Protein AF-A0A2S7XMN6-F1 (afdb_monomer_lite)

Secondary structure (DSSP, 8-state):
-----------------S--------------HHHHHHHHHHHHHHHHHHHHHHHHHHHHHHHHHHHHHHHHHHHHHHHHHHHHHHHHHHHHHHHHHHHHHHHHHHHHHHHHHHHHHHHHHHHHHHHHHHHHHHHHHHHHHHHHHHHHHTS----THHHHHHHHHHHHHHHHHHHHHHHT---------SSTTS-------PPP---------------------------------------------------------------TTPEEEEEEEES-HHHHHHHHHHTT--S--EEEEEEETTEEEEEEEEEEESSHHHHHHHHHHHTT-

Structure (mmCIF, N/CA/C/O backbone):
data_AF-A0A2S7XMN6-F1
#
_entry.id   AF-A0A2S7XMN6-F1
#
loop_
_atom_site.group_PDB
_atom_site.id
_atom_site.type_symbol
_atom_site.label_atom_id
_atom_site.label_alt_id
_atom_site.label_comp_id
_atom_site.label_asym_id
_atom_site.label_entity_id
_atom_site.label_seq_id
_atom_site.pdbx_PDB_ins_code
_atom_site.Cartn_x
_atom_site.Cartn_y
_atom_site.Cartn_z
_atom_site.occupancy
_atom_site.B_iso_or_equiv
_atom_site.auth_seq_id
_atom_site.auth_comp_id
_atom_site.auth_asym_id
_atom_site.auth_atom_id
_atom_site.pdbx_PDB_model_num
ATOM 1 N N . MET A 1 1 ? -6.546 -1.056 -16.432 1.00 35.94 1 MET A N 1
ATOM 2 C CA . MET A 1 1 ? -5.911 -2.349 -16.756 1.00 35.94 1 MET A CA 1
ATOM 3 C C . MET A 1 1 ? -4.903 -2.106 -17.866 1.00 35.94 1 MET A C 1
ATOM 5 O O . MET A 1 1 ? -5.331 -1.582 -18.890 1.00 35.94 1 MET A O 1
ATOM 9 N N . PRO A 1 2 ? -3.598 -2.365 -17.684 1.00 41.16 2 PRO A N 1
ATOM 10 C CA . PRO A 1 2 ? -2.648 -2.247 -18.778 1.00 41.16 2 PRO A CA 1
ATOM 11 C C . PRO A 1 2 ? -2.655 -3.550 -19.585 1.00 41.16 2 PRO A C 1
ATOM 13 O O . PRO A 1 2 ? -2.405 -4.628 -19.053 1.00 41.16 2 PRO A O 1
ATOM 16 N N . PHE A 1 3 ? -2.984 -3.437 -20.866 1.00 41.44 3 PHE A N 1
ATOM 17 C CA . PHE A 1 3 ? -2.793 -4.493 -21.851 1.00 41.44 3 PHE A CA 1
ATOM 18 C C . PHE A 1 3 ? -1.317 -4.505 -22.264 1.00 41.44 3 PHE A C 1
ATOM 20 O O . PHE A 1 3 ? -0.774 -3.463 -22.627 1.00 41.44 3 PHE A O 1
ATOM 27 N N . HIS A 1 4 ? -0.669 -5.667 -22.219 1.00 38.78 4 HIS A N 1
ATOM 28 C CA . HIS A 1 4 ? 0.648 -5.852 -22.824 1.00 38.78 4 HIS A CA 1
ATOM 29 C C . HIS A 1 4 ? 0.464 -6.223 -24.299 1.00 38.78 4 HIS A C 1
ATOM 31 O O . HIS A 1 4 ? -0.057 -7.292 -24.611 1.00 38.78 4 HIS A O 1
ATOM 37 N N . PHE A 1 5 ? 0.869 -5.322 -25.193 1.00 37.91 5 PHE A N 1
ATOM 38 C CA . PHE A 1 5 ? 0.978 -5.568 -26.632 1.00 37.91 5 PHE A CA 1
ATOM 39 C C . PHE A 1 5 ? 2.372 -6.120 -26.967 1.00 37.91 5 PHE A C 1
ATOM 41 O O . PHE A 1 5 ? 3.367 -5.633 -26.432 1.00 37.91 5 PHE A O 1
ATOM 48 N N . TYR A 1 6 ? 2.437 -7.091 -27.882 1.00 36.28 6 TYR A N 1
ATOM 49 C CA . TYR A 1 6 ? 3.663 -7.502 -28.571 1.00 36.28 6 TYR A CA 1
ATOM 50 C C . TYR A 1 6 ? 3.456 -7.337 -30.079 1.00 36.28 6 TYR A C 1
ATOM 52 O O . TYR A 1 6 ? 2.516 -7.891 -30.647 1.00 36.28 6 TYR A O 1
ATOM 60 N N . GLU A 1 7 ? 4.325 -6.548 -30.703 1.00 29.02 7 GLU A N 1
ATOM 61 C CA . GLU A 1 7 ? 4.350 -6.246 -32.135 1.00 29.02 7 GLU A CA 1
ATOM 62 C C . GLU A 1 7 ? 5.255 -7.267 -32.846 1.00 29.02 7 GLU A C 1
ATOM 64 O O . GLU A 1 7 ? 6.394 -7.488 -32.430 1.00 29.02 7 GLU A O 1
ATOM 69 N N . SER A 1 8 ? 4.732 -7.942 -33.874 1.00 31.95 8 SER A N 1
ATOM 70 C CA . SER A 1 8 ? 5.499 -8.843 -34.746 1.00 31.95 8 SER A CA 1
ATOM 71 C C . SER A 1 8 ? 5.939 -8.075 -35.986 1.00 31.95 8 SER A C 1
ATOM 73 O O . SER A 1 8 ? 5.103 -7.470 -36.650 1.00 31.95 8 SER A O 1
ATOM 75 N N . ILE A 1 9 ? 7.234 -8.111 -36.303 1.00 35.44 9 ILE A N 1
ATOM 76 C CA . ILE A 1 9 ? 7.781 -7.532 -37.534 1.00 35.44 9 ILE A CA 1
ATOM 77 C C . ILE A 1 9 ? 8.081 -8.682 -38.498 1.00 35.44 9 ILE A C 1
ATOM 79 O O . ILE A 1 9 ? 8.996 -9.474 -38.265 1.00 35.44 9 ILE A O 1
ATOM 83 N N . GLU A 1 10 ? 7.295 -8.772 -39.569 1.00 37.50 10 GLU A N 1
ATOM 84 C CA . GLU A 1 10 ? 7.620 -9.560 -40.759 1.00 37.50 10 GLU A CA 1
ATOM 85 C C . GLU A 1 10 ? 8.744 -8.857 -41.529 1.00 37.50 10 GLU A C 1
ATOM 87 O O . GLU A 1 10 ? 8.638 -7.687 -41.893 1.00 37.50 10 GLU A O 1
ATOM 92 N N . VAL A 1 11 ? 9.843 -9.573 -41.769 1.00 37.97 11 VAL A N 1
ATOM 93 C CA . VAL A 1 11 ? 10.926 -9.110 -42.642 1.00 37.97 11 VAL A CA 1
ATOM 94 C C . VAL A 1 11 ? 10.594 -9.582 -44.052 1.00 37.97 11 VAL A C 1
ATOM 96 O O . VAL A 1 11 ? 10.946 -10.693 -44.448 1.00 37.97 11 VAL A O 1
ATOM 99 N N . GLU A 1 12 ? 9.853 -8.753 -44.781 1.00 38.25 12 GLU A N 1
ATOM 100 C CA . GLU A 1 12 ? 9.520 -9.003 -46.179 1.00 38.25 12 GLU A CA 1
ATOM 101 C C . GLU A 1 12 ? 10.701 -8.641 -47.094 1.00 38.25 12 GLU A C 1
ATOM 103 O O . GLU A 1 12 ? 11.424 -7.659 -46.907 1.00 38.25 12 GLU A O 1
ATOM 108 N N . ALA A 1 13 ? 10.924 -9.519 -48.062 1.00 48.94 13 ALA A N 1
ATOM 109 C CA . ALA A 1 13 ? 12.067 -9.583 -48.948 1.00 48.94 13 ALA A CA 1
ATOM 110 C C . ALA A 1 13 ? 12.194 -8.365 -49.881 1.00 48.94 13 ALA A C 1
ATOM 112 O O . ALA A 1 13 ? 11.339 -8.120 -50.725 1.00 48.94 13 ALA A O 1
ATOM 113 N N . ALA A 1 14 ? 13.343 -7.689 -49.835 1.00 45.66 14 ALA A N 1
ATOM 114 C CA . ALA A 1 14 ? 13.782 -6.768 -50.882 1.00 45.66 14 ALA A CA 1
ATOM 115 C C . ALA A 1 14 ? 15.198 -7.142 -51.341 1.00 45.66 14 ALA A C 1
ATOM 117 O O . ALA A 1 14 ? 16.177 -6.459 -51.055 1.00 45.66 14 ALA A O 1
ATOM 118 N N . MET A 1 15 ? 15.314 -8.278 -52.032 1.00 45.38 15 MET A N 1
ATOM 119 C CA . MET A 1 15 ? 16.554 -8.693 -52.691 1.00 45.38 15 MET A CA 1
ATOM 120 C C . MET A 1 15 ? 16.239 -9.448 -53.983 1.00 45.38 15 MET A C 1
ATOM 122 O O . MET A 1 15 ? 16.550 -10.624 -54.111 1.00 45.38 15 MET A O 1
ATOM 126 N N . SER A 1 16 ? 15.562 -8.796 -54.931 1.00 49.31 16 SER A N 1
ATOM 127 C CA . SER A 1 16 ? 15.420 -9.336 -56.288 1.00 49.31 16 SER A CA 1
ATOM 128 C C . SER A 1 16 ? 14.925 -8.276 -57.272 1.00 49.31 16 SER A C 1
ATOM 130 O O . SER A 1 16 ? 13.736 -8.229 -57.559 1.00 49.31 16 SER A O 1
ATOM 132 N N . ALA A 1 17 ? 15.821 -7.421 -57.775 1.00 48.84 17 ALA A N 1
ATOM 133 C CA . ALA A 1 17 ? 15.644 -6.727 -59.061 1.00 48.84 17 ALA A CA 1
ATOM 134 C C . ALA A 1 17 ? 16.886 -5.886 -59.395 1.00 48.84 17 ALA A C 1
ATOM 136 O O . ALA A 1 17 ? 16.846 -4.666 -59.274 1.00 48.84 17 ALA A O 1
ATOM 137 N N . PHE A 1 18 ? 18.004 -6.507 -59.787 1.00 46.62 18 PHE A N 1
ATOM 138 C CA . PHE A 1 18 ? 19.032 -5.769 -60.536 1.00 46.62 18 PHE A CA 1
ATOM 139 C C . PHE A 1 18 ? 19.977 -6.682 -61.324 1.00 46.62 18 PHE A C 1
ATOM 141 O O . PHE A 1 18 ? 21.180 -6.614 -61.139 1.00 46.62 18 PHE A O 1
ATOM 148 N N . PHE A 1 19 ? 19.452 -7.557 -62.179 1.00 51.19 19 PHE A N 1
ATOM 149 C CA . PHE A 1 19 ? 20.195 -8.105 -63.319 1.00 51.19 19 PHE A CA 1
ATOM 150 C C . PHE A 1 19 ? 19.177 -8.687 -64.291 1.00 51.19 19 PHE A C 1
ATOM 152 O O . PHE A 1 19 ? 18.635 -9.745 -64.015 1.00 51.19 19 PHE A O 1
ATOM 159 N N . ASP A 1 20 ? 18.884 -7.948 -65.357 1.00 48.00 20 ASP A N 1
ATOM 160 C CA . ASP A 1 20 ? 18.485 -8.480 -66.662 1.00 48.00 20 ASP A CA 1
ATOM 161 C C . ASP A 1 20 ? 18.401 -7.299 -67.636 1.00 48.00 20 ASP A C 1
ATOM 163 O O . ASP A 1 20 ? 17.374 -6.638 -67.753 1.00 48.00 20 ASP A O 1
ATOM 167 N N . ASP A 1 21 ? 19.509 -7.011 -68.319 1.00 44.91 21 ASP A N 1
ATOM 168 C CA . ASP A 1 21 ? 19.414 -6.596 -69.716 1.00 44.91 21 ASP A CA 1
ATOM 169 C C . ASP A 1 21 ? 20.648 -7.099 -70.473 1.00 44.91 21 ASP A C 1
ATOM 171 O O . ASP A 1 21 ? 21.800 -6.804 -70.146 1.00 44.91 21 ASP A O 1
ATOM 175 N N . ASN A 1 22 ? 20.360 -7.957 -71.437 1.00 52.16 22 ASN A N 1
ATOM 176 C CA . ASN A 1 22 ? 21.263 -8.756 -72.239 1.00 52.16 22 ASN A CA 1
ATOM 177 C C . ASN A 1 22 ? 20.846 -8.488 -73.677 1.00 52.16 22 ASN A C 1
ATOM 179 O O . ASN A 1 22 ? 19.783 -8.964 -74.061 1.00 52.16 22 ASN A O 1
ATOM 183 N N . THR A 1 23 ? 21.622 -7.743 -74.471 1.00 49.56 23 THR A N 1
ATOM 184 C CA . THR A 1 23 ? 21.396 -7.650 -75.923 1.00 49.56 23 THR A CA 1
ATOM 185 C C . THR A 1 23 ? 22.669 -7.213 -76.680 1.00 49.56 23 THR A C 1
ATOM 187 O O . THR A 1 23 ? 23.020 -6.040 -76.716 1.00 49.56 23 THR A O 1
ATOM 190 N N . ILE A 1 24 ? 23.261 -8.214 -77.350 1.00 47.16 24 ILE A N 1
ATOM 191 C CA . ILE A 1 24 ? 23.864 -8.235 -78.706 1.00 47.16 24 ILE A CA 1
ATOM 192 C C . ILE A 1 24 ? 25.327 -7.773 -78.919 1.00 47.16 24 ILE A C 1
ATOM 194 O O . ILE A 1 24 ? 25.701 -6.618 -78.738 1.00 47.16 24 ILE A O 1
ATOM 198 N N . GLU A 1 25 ? 26.115 -8.740 -79.424 1.00 57.91 25 GLU A N 1
ATOM 199 C CA . GLU A 1 25 ? 27.468 -8.644 -79.998 1.00 57.91 25 GLU A CA 1
ATOM 200 C C . GLU A 1 25 ? 27.611 -7.587 -81.109 1.00 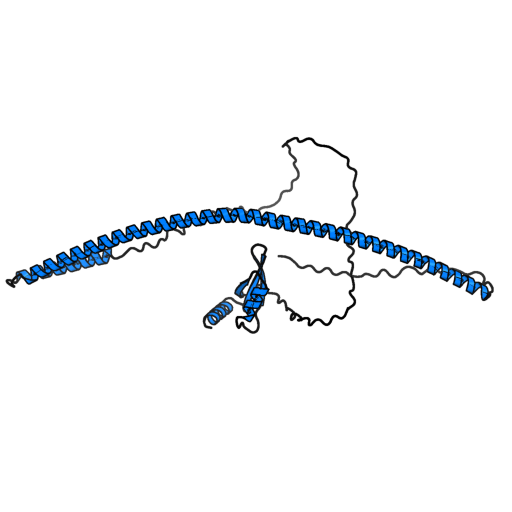57.91 25 GLU A C 1
ATOM 202 O O . GLU A 1 25 ? 26.688 -7.364 -81.895 1.00 57.91 25 GLU A O 1
ATOM 207 N N . PRO A 1 26 ? 28.830 -7.046 -81.295 1.00 54.69 26 PRO A N 1
ATOM 208 C CA . PRO A 1 26 ? 29.546 -7.462 -82.506 1.00 54.69 26 PRO A CA 1
ATOM 209 C C . PRO A 1 26 ? 31.072 -7.604 -82.346 1.00 54.69 26 PRO A C 1
ATOM 211 O O . PRO A 1 26 ? 31.721 -6.830 -81.651 1.00 54.69 26 PRO A O 1
ATOM 214 N N . ASN A 1 27 ? 31.631 -8.534 -83.131 1.00 53.78 27 ASN A N 1
ATOM 215 C CA . ASN A 1 27 ? 33.048 -8.683 -83.494 1.00 53.78 27 ASN A CA 1
ATOM 216 C C . ASN A 1 27 ? 34.035 -8.870 -82.337 1.00 53.78 27 ASN A C 1
ATOM 218 O O . ASN A 1 27 ? 34.532 -7.908 -81.765 1.00 53.78 27 ASN A O 1
ATOM 222 N N . ALA A 1 28 ? 34.417 -10.127 -82.095 1.00 57.25 28 ALA A N 1
ATOM 223 C CA . ALA A 1 28 ? 35.520 -10.493 -81.216 1.00 57.25 28 ALA A CA 1
ATOM 224 C C . ALA A 1 28 ? 36.851 -9.869 -81.699 1.00 57.25 28 ALA A C 1
ATOM 226 O O . ALA A 1 28 ? 37.394 -10.312 -82.718 1.00 57.25 28 ALA A O 1
ATOM 227 N N . PRO A 1 29 ? 37.422 -8.873 -80.991 1.00 58.75 29 PRO A N 1
ATOM 228 C CA . PRO A 1 29 ? 38.821 -8.534 -81.179 1.00 58.75 29 PRO A CA 1
ATOM 229 C C . PRO A 1 29 ? 39.667 -9.704 -80.665 1.00 58.75 29 PRO A C 1
ATOM 231 O O . PRO A 1 29 ? 39.328 -10.349 -79.671 1.00 58.75 29 PRO A O 1
ATOM 234 N N . VAL A 1 30 ? 40.778 -9.997 -81.340 1.00 63.09 30 VAL A N 1
ATOM 235 C CA . VAL A 1 30 ? 41.791 -10.934 -80.842 1.00 63.09 30 VAL A CA 1
ATOM 236 C C . VAL A 1 30 ? 42.269 -10.416 -79.483 1.00 63.09 30 VAL A C 1
ATOM 238 O O . VAL A 1 30 ? 43.028 -9.453 -79.414 1.00 63.09 30 VAL A O 1
ATOM 241 N N . ASN A 1 31 ? 41.768 -11.031 -78.409 1.00 59.34 31 ASN A N 1
ATOM 242 C CA . ASN A 1 31 ? 42.146 -10.750 -77.030 1.00 59.34 31 ASN A CA 1
ATOM 243 C C . ASN A 1 31 ? 43.613 -11.136 -76.847 1.00 59.34 31 ASN A C 1
ATOM 245 O O . ASN A 1 31 ? 43.936 -12.293 -76.564 1.00 59.34 31 ASN A O 1
ATOM 249 N N . THR A 1 32 ? 44.515 -10.180 -77.038 1.00 68.44 32 THR A N 1
ATOM 250 C CA . THR A 1 32 ? 45.894 -10.362 -76.611 1.00 68.44 32 THR A CA 1
ATOM 251 C C . THR A 1 32 ? 45.899 -10.422 -75.078 1.00 68.44 32 THR A C 1
ATOM 253 O O . THR A 1 32 ? 45.184 -9.665 -74.421 1.00 68.44 32 THR A O 1
ATOM 256 N N . PRO A 1 33 ? 46.666 -11.331 -74.456 1.00 77.12 33 PRO A N 1
ATOM 257 C CA . PRO A 1 33 ? 46.685 -11.487 -72.998 1.00 77.12 33 PRO A CA 1
ATOM 258 C C . PRO A 1 33 ? 47.019 -10.181 -72.252 1.00 77.12 33 PRO A C 1
ATOM 260 O O . PRO A 1 33 ? 46.606 -10.002 -71.110 1.00 77.12 33 PRO A O 1
ATOM 263 N N . GLU A 1 34 ? 47.693 -9.239 -72.914 1.00 77.81 34 GLU A N 1
ATOM 264 C CA . GLU A 1 34 ? 48.007 -7.911 -72.385 1.00 77.81 34 GLU A CA 1
ATOM 265 C C . GLU A 1 34 ? 46.769 -7.015 -72.182 1.00 77.81 34 GLU A C 1
ATOM 267 O O . GLU A 1 34 ? 46.697 -6.309 -71.174 1.00 77.81 34 GLU A O 1
ATOM 272 N N . SER A 1 35 ? 45.754 -7.066 -73.057 1.00 81.75 35 SER A N 1
ATOM 273 C CA . SER A 1 35 ? 44.545 -6.238 -72.897 1.00 81.75 35 SER A CA 1
ATOM 274 C C . SER A 1 35 ? 43.686 -6.687 -71.713 1.00 81.75 35 SER A C 1
ATOM 276 O O . SER A 1 35 ? 43.071 -5.863 -71.036 1.00 81.75 35 SER A O 1
ATOM 278 N N . ASN A 1 36 ? 43.692 -7.986 -71.404 1.00 85.69 36 ASN A N 1
ATOM 279 C CA . ASN A 1 36 ? 42.973 -8.538 -70.254 1.00 85.69 36 ASN A CA 1
ATOM 280 C C . ASN A 1 36 ? 43.561 -8.055 -68.922 1.00 85.69 36 ASN A C 1
ATOM 282 O O . ASN A 1 36 ? 42.808 -7.774 -67.990 1.00 85.69 36 ASN A O 1
ATOM 286 N N . ILE A 1 37 ? 44.886 -7.899 -68.842 1.00 90.00 37 ILE A N 1
ATOM 287 C CA . ILE A 1 37 ? 45.566 -7.419 -67.630 1.00 90.00 37 ILE A CA 1
ATOM 288 C C . ILE A 1 37 ? 45.218 -5.950 -67.365 1.00 90.00 37 ILE A C 1
ATOM 290 O O . ILE A 1 37 ? 44.897 -5.586 -66.234 1.00 90.00 37 ILE A O 1
ATOM 294 N N . LEU A 1 38 ? 45.225 -5.107 -68.402 1.00 91.44 38 LEU A N 1
ATOM 295 C CA . LEU A 1 38 ? 44.864 -3.693 -68.266 1.00 91.44 38 LEU A CA 1
ATOM 296 C C . LEU A 1 38 ? 43.397 -3.515 -67.852 1.00 91.44 38 LEU A C 1
ATOM 298 O O . LEU A 1 38 ? 43.097 -2.689 -66.988 1.00 91.44 38 LEU A O 1
ATOM 302 N N . ASN A 1 39 ? 42.496 -4.333 -68.401 1.00 89.94 39 ASN A N 1
ATOM 303 C CA . ASN A 1 39 ? 41.083 -4.320 -68.025 1.00 89.94 39 ASN A CA 1
ATOM 304 C C . ASN A 1 39 ? 40.872 -4.752 -66.567 1.00 89.94 39 ASN A C 1
ATOM 306 O O . ASN A 1 39 ? 40.137 -4.089 -65.838 1.00 89.94 39 ASN A O 1
ATOM 310 N N . GLN A 1 40 ? 41.567 -5.799 -66.109 1.00 92.94 40 GLN A N 1
ATOM 311 C CA . GLN A 1 40 ? 41.516 -6.231 -64.708 1.00 92.94 40 GLN A CA 1
ATOM 312 C C . GLN A 1 40 ? 42.067 -5.167 -63.754 1.00 92.94 40 GLN A C 1
ATOM 314 O O . GLN A 1 40 ? 41.481 -4.925 -62.701 1.00 92.94 40 GLN A O 1
ATOM 319 N N . LEU A 1 41 ? 43.164 -4.495 -64.115 1.00 95.75 41 LEU A N 1
ATOM 320 C CA . LEU A 1 41 ? 43.742 -3.440 -63.283 1.00 95.75 41 LEU A CA 1
ATOM 321 C C . LEU A 1 41 ? 42.787 -2.243 -63.147 1.00 95.75 41 LEU A C 1
ATOM 323 O O . LEU A 1 41 ? 42.651 -1.680 -62.060 1.00 95.75 41 LEU A O 1
ATOM 327 N N . ASN A 1 42 ? 42.088 -1.894 -64.230 1.00 95.25 42 ASN A N 1
ATOM 328 C CA . ASN A 1 42 ? 41.073 -0.844 -64.225 1.00 95.25 42 ASN A CA 1
ATOM 329 C C . ASN A 1 42 ? 39.817 -1.251 -63.432 1.00 95.25 42 ASN A C 1
ATOM 331 O O . ASN A 1 42 ? 39.229 -0.447 -62.713 1.00 95.25 42 ASN A O 1
ATOM 335 N N . GLU A 1 43 ? 39.418 -2.522 -63.497 1.00 95.50 43 GLU A N 1
ATOM 336 C CA . GLU A 1 43 ? 38.314 -3.027 -62.682 1.00 95.50 43 GLU A CA 1
ATOM 337 C C . GLU A 1 43 ? 38.660 -3.006 -61.185 1.00 95.50 43 GLU A C 1
ATOM 339 O O . GLU A 1 43 ? 37.850 -2.583 -60.356 1.00 95.50 43 GLU A O 1
ATOM 344 N N . LEU A 1 44 ? 39.880 -3.412 -60.824 1.00 97.31 44 LEU A N 1
ATOM 345 C CA . LEU A 1 44 ? 40.353 -3.374 -59.442 1.00 97.31 44 LEU A CA 1
ATOM 346 C C . LEU A 1 44 ? 40.463 -1.941 -58.912 1.00 97.31 44 LEU A C 1
ATOM 348 O O . LEU A 1 44 ? 40.049 -1.689 -57.779 1.00 97.31 44 LEU A O 1
ATOM 352 N N . SER A 1 45 ? 40.954 -0.991 -59.715 1.00 97.44 45 SER A N 1
ATOM 353 C CA . SER A 1 45 ? 41.014 0.419 -59.310 1.00 97.44 45 SER A CA 1
ATOM 354 C C . SER A 1 45 ? 39.612 1.005 -59.104 1.00 97.44 45 SER A C 1
ATOM 356 O O . SER A 1 45 ? 39.373 1.684 -58.103 1.00 97.44 45 SER A O 1
ATOM 358 N N . ALA A 1 46 ? 38.650 0.659 -59.967 1.00 96.00 46 ALA A N 1
ATOM 359 C CA . ALA A 1 46 ? 37.253 1.050 -59.811 1.00 96.00 46 ALA A CA 1
ATOM 360 C C . ALA A 1 46 ? 36.613 0.438 -58.551 1.00 96.00 46 ALA A C 1
ATOM 362 O O . ALA A 1 46 ? 35.863 1.118 -57.845 1.00 96.00 46 ALA A O 1
ATOM 363 N N . ARG A 1 47 ? 36.925 -0.824 -58.222 1.00 97.38 47 ARG A N 1
ATOM 364 C CA . ARG A 1 47 ? 36.464 -1.474 -56.982 1.00 97.38 47 ARG A CA 1
ATOM 365 C C . ARG A 1 47 ? 37.054 -0.810 -55.737 1.00 97.38 47 ARG A C 1
ATOM 367 O O . ARG A 1 47 ? 36.306 -0.551 -54.797 1.00 97.38 47 ARG A O 1
ATOM 374 N N . LEU A 1 48 ? 38.350 -0.485 -55.738 1.00 97.31 48 LEU A N 1
ATOM 375 C CA . LEU A 1 48 ? 38.993 0.236 -54.634 1.00 97.31 48 LEU A CA 1
ATOM 376 C C . LEU A 1 48 ? 38.389 1.630 -54.446 1.00 97.31 48 LEU A C 1
ATOM 378 O O . LEU A 1 48 ? 38.057 1.995 -53.322 1.00 97.31 48 LEU A O 1
ATOM 382 N N . ALA A 1 49 ? 38.161 2.375 -55.532 1.00 95.62 49 ALA A N 1
ATOM 383 C CA . ALA A 1 49 ? 37.522 3.687 -55.467 1.00 95.62 49 ALA A CA 1
ATOM 384 C C . ALA A 1 49 ? 36.114 3.615 -54.848 1.00 95.62 49 ALA A C 1
ATOM 386 O O . ALA A 1 49 ? 35.777 4.423 -53.984 1.00 95.62 49 ALA A O 1
ATOM 387 N N . ARG A 1 50 ? 35.308 2.611 -55.227 1.00 96.19 50 ARG A N 1
ATOM 388 C CA . ARG A 1 50 ? 33.980 2.380 -54.630 1.00 96.19 50 ARG A CA 1
ATOM 389 C C . ARG A 1 50 ? 34.066 2.027 -53.147 1.00 96.19 50 ARG A C 1
ATOM 391 O O . ARG A 1 50 ? 33.280 2.545 -52.360 1.00 96.19 50 ARG A O 1
ATOM 398 N N . LEU A 1 51 ? 35.017 1.177 -52.758 1.00 97.06 51 LEU A N 1
ATOM 399 C CA . LEU A 1 51 ? 35.179 0.760 -51.366 1.00 97.06 51 LEU A CA 1
ATOM 400 C C . LEU A 1 51 ? 35.591 1.939 -50.475 1.00 97.06 51 LEU A C 1
ATOM 402 O O . LEU A 1 51 ? 35.043 2.091 -49.388 1.00 97.06 51 LEU A O 1
ATOM 406 N N . THR A 1 52 ? 36.459 2.829 -50.964 1.00 97.44 52 THR A N 1
ATOM 407 C CA . THR A 1 52 ? 36.813 4.071 -50.262 1.00 97.44 52 THR A CA 1
ATOM 408 C C . THR A 1 52 ? 35.592 4.964 -50.036 1.00 97.44 52 THR A C 1
ATOM 410 O O . THR A 1 52 ? 35.390 5.444 -48.924 1.00 97.44 52 THR A O 1
ATOM 413 N N . VAL A 1 53 ? 34.734 5.142 -51.048 1.00 97.50 53 VAL A N 1
ATOM 414 C CA . VAL A 1 53 ? 33.497 5.936 -50.907 1.00 97.50 53 VAL A CA 1
ATOM 415 C C . VAL A 1 53 ? 32.550 5.316 -49.875 1.00 97.50 53 VAL A C 1
ATOM 417 O O . VAL A 1 53 ? 32.018 6.032 -49.031 1.00 97.50 53 VAL A O 1
ATOM 420 N N . VAL A 1 54 ? 32.375 3.992 -49.897 1.00 96.88 54 VAL A N 1
ATOM 421 C CA . VAL A 1 54 ? 31.529 3.276 -48.926 1.00 96.88 54 VAL A CA 1
ATOM 422 C C . VAL A 1 54 ? 32.077 3.407 -47.502 1.00 96.88 54 VAL A C 1
ATOM 424 O O . VAL A 1 54 ? 31.309 3.637 -46.569 1.00 96.88 54 VAL A O 1
ATOM 427 N N . VAL A 1 55 ? 33.396 3.311 -47.314 1.00 97.56 55 VAL A N 1
ATOM 428 C CA . VAL A 1 55 ? 34.031 3.479 -45.997 1.00 97.56 55 VAL A CA 1
ATOM 429 C C . VAL A 1 55 ? 33.847 4.902 -45.466 1.00 97.56 55 VAL A C 1
ATOM 431 O O . VAL A 1 55 ? 33.476 5.064 -44.303 1.00 97.56 55 VAL A O 1
ATOM 434 N N . GLU A 1 56 ? 34.034 5.927 -46.299 1.00 97.44 56 GLU A N 1
ATOM 435 C CA . GLU A 1 56 ? 33.789 7.319 -45.898 1.00 97.44 56 GLU A CA 1
ATOM 436 C C . GLU A 1 56 ? 32.310 7.567 -45.572 1.00 97.44 56 GLU A C 1
ATOM 438 O O . GLU A 1 56 ? 31.985 8.203 -44.567 1.00 97.44 56 GLU A O 1
ATOM 443 N N . GLN A 1 57 ? 31.393 6.986 -46.348 1.00 96.88 57 GLN A N 1
ATOM 444 C CA . GLN A 1 57 ? 29.963 7.066 -46.062 1.00 96.88 57 GLN A CA 1
ATOM 445 C C . GLN A 1 57 ? 29.612 6.410 -44.718 1.00 96.88 57 GLN A C 1
ATOM 447 O O . GLN A 1 57 ? 28.871 6.995 -43.925 1.00 96.88 57 GLN A O 1
ATOM 452 N N . HIS A 1 58 ? 30.174 5.235 -44.418 1.00 97.19 58 HIS A N 1
ATOM 453 C CA . HIS A 1 58 ? 29.992 4.582 -43.120 1.00 97.19 58 HIS A CA 1
ATOM 454 C C . HIS A 1 58 ? 30.583 5.396 -41.972 1.00 97.19 58 HIS A C 1
ATOM 456 O O . HIS A 1 58 ? 29.962 5.491 -40.914 1.00 97.19 58 HIS A O 1
ATOM 462 N N . ARG A 1 59 ? 31.747 6.021 -42.172 1.00 98.06 59 ARG A N 1
ATOM 463 C CA . ARG A 1 59 ? 32.365 6.896 -41.171 1.00 98.06 59 ARG A CA 1
ATOM 464 C C . ARG A 1 59 ? 31.450 8.072 -40.823 1.00 98.06 59 ARG A C 1
ATOM 466 O O . ARG A 1 59 ? 31.226 8.333 -39.644 1.00 98.06 59 ARG A O 1
ATOM 473 N N . ILE A 1 60 ? 30.879 8.737 -41.827 1.00 97.75 60 ILE A N 1
ATOM 474 C CA . ILE A 1 60 ? 29.948 9.860 -41.627 1.00 97.75 60 ILE A CA 1
ATOM 475 C C . ILE A 1 60 ? 28.654 9.388 -40.950 1.00 97.75 60 ILE A C 1
ATOM 477 O O . ILE A 1 60 ? 28.153 10.050 -40.037 1.00 97.75 60 ILE A O 1
ATOM 481 N N . ALA A 1 61 ? 28.123 8.231 -41.355 1.00 96.00 61 ALA A N 1
ATOM 482 C CA . ALA A 1 61 ? 26.928 7.653 -40.746 1.00 96.00 61 ALA A CA 1
ATOM 483 C C . ALA A 1 61 ? 27.148 7.331 -39.258 1.00 96.00 61 ALA A C 1
ATOM 485 O O . ALA A 1 61 ? 26.299 7.663 -38.430 1.00 96.00 61 ALA A O 1
ATOM 486 N N . LEU A 1 62 ? 28.306 6.759 -38.905 1.00 98.00 62 LEU A N 1
ATOM 487 C CA . LEU A 1 62 ? 28.678 6.483 -37.516 1.00 98.00 62 LEU A CA 1
ATOM 488 C C . LEU A 1 62 ? 28.830 7.768 -36.701 1.00 98.00 62 LEU A C 1
ATOM 490 O O . LEU A 1 62 ? 28.229 7.870 -35.638 1.00 98.00 62 LEU A O 1
ATOM 494 N N . GLN A 1 63 ? 29.530 8.781 -37.218 1.00 97.94 63 GLN A N 1
ATOM 495 C CA . GLN A 1 63 ? 29.665 10.074 -36.532 1.00 97.94 63 GLN A CA 1
ATOM 496 C C . GLN A 1 63 ? 28.309 10.753 -36.295 1.00 97.94 63 GLN A C 1
ATOM 498 O O . GLN A 1 63 ? 28.071 11.349 -35.246 1.00 97.94 63 GLN A O 1
ATOM 503 N N . THR A 1 64 ? 27.393 10.634 -37.256 1.00 97.69 64 THR A N 1
ATOM 504 C CA . THR A 1 64 ? 26.036 11.178 -37.128 1.00 97.69 64 THR A CA 1
ATOM 505 C C . THR A 1 64 ? 25.233 10.417 -36.070 1.00 97.69 64 THR A C 1
ATOM 507 O O . THR A 1 64 ? 24.530 11.033 -35.266 1.00 97.69 64 THR A O 1
ATOM 510 N N . ALA A 1 65 ? 25.354 9.087 -36.029 1.00 96.50 65 ALA A N 1
ATOM 511 C CA . ALA A 1 65 ? 24.714 8.256 -35.013 1.00 96.50 65 ALA A CA 1
ATOM 512 C C . ALA A 1 65 ? 25.273 8.534 -33.607 1.00 96.50 65 ALA A C 1
ATOM 514 O O . ALA A 1 65 ? 24.499 8.633 -32.655 1.00 96.50 65 ALA A O 1
ATOM 515 N N . GLU A 1 66 ? 26.589 8.720 -33.480 1.00 97.88 66 GLU A N 1
ATOM 516 C CA . GLU A 1 66 ? 27.251 9.099 -32.227 1.00 97.88 66 GLU A CA 1
ATOM 517 C C . GLU A 1 66 ? 26.743 10.445 -31.707 1.00 97.88 66 GLU A C 1
ATOM 519 O O . GLU A 1 66 ? 26.387 10.558 -30.533 1.00 97.88 66 GLU A O 1
ATOM 524 N N . LEU A 1 67 ? 26.639 11.451 -32.580 1.00 97.88 67 LEU A N 1
ATOM 525 C CA . LEU A 1 67 ? 26.135 12.768 -32.197 1.00 97.88 67 LEU A CA 1
ATOM 526 C C . LEU A 1 67 ? 24.664 12.704 -31.768 1.00 97.88 67 LEU A C 1
ATOM 528 O O . LEU A 1 67 ? 24.300 13.279 -30.744 1.00 97.88 67 LEU A O 1
ATOM 532 N N . ASN A 1 68 ? 23.831 11.952 -32.492 1.00 97.69 68 ASN A N 1
ATOM 533 C CA . ASN A 1 68 ? 22.426 11.757 -32.132 1.00 97.69 68 ASN A CA 1
ATOM 534 C C . ASN A 1 68 ? 22.279 11.076 -30.757 1.00 97.69 68 ASN A C 1
ATOM 536 O O . ASN A 1 68 ? 21.510 11.537 -29.912 1.00 97.69 68 ASN A O 1
ATOM 540 N N . LEU A 1 69 ? 23.070 10.029 -30.490 1.00 96.75 69 LEU A N 1
ATOM 541 C CA . LEU A 1 69 ? 23.084 9.366 -29.184 1.00 96.75 69 LEU A CA 1
ATOM 542 C C . LEU A 1 69 ? 23.538 10.310 -28.066 1.00 96.75 69 LEU A C 1
ATOM 544 O O . LEU A 1 69 ? 22.908 10.330 -27.010 1.00 96.75 69 LEU A O 1
ATOM 548 N N . ALA A 1 70 ? 24.575 11.118 -28.292 1.00 97.75 70 ALA A N 1
ATOM 549 C CA . ALA A 1 70 ? 25.053 12.085 -27.307 1.00 97.75 70 ALA A CA 1
ATOM 550 C C . ALA A 1 70 ? 23.982 13.134 -26.959 1.00 97.75 70 ALA A C 1
ATOM 552 O O . ALA A 1 70 ? 23.740 13.389 -25.779 1.00 97.75 70 ALA A O 1
ATOM 553 N N . THR A 1 71 ? 23.290 13.688 -27.961 1.00 96.81 71 THR A N 1
ATOM 554 C CA . THR A 1 71 ? 22.181 14.631 -27.741 1.00 96.81 71 THR A CA 1
ATOM 555 C C . THR A 1 71 ? 21.037 13.975 -26.973 1.00 96.81 71 THR A C 1
ATOM 557 O O . THR A 1 71 ? 20.553 14.532 -25.991 1.00 96.81 71 THR A O 1
ATOM 560 N N . ARG A 1 72 ? 20.652 12.750 -27.345 1.00 96.06 72 ARG A N 1
ATOM 561 C CA . ARG A 1 72 ? 19.568 12.033 -26.667 1.00 96.06 72 ARG A CA 1
ATOM 562 C C . ARG A 1 72 ? 19.901 11.694 -25.212 1.00 96.06 72 ARG A C 1
ATOM 564 O O . ARG A 1 72 ? 19.012 11.728 -24.366 1.00 96.06 72 ARG A O 1
ATOM 571 N N . ILE A 1 73 ? 21.156 11.363 -24.908 1.00 95.81 73 ILE A N 1
ATOM 572 C CA . ILE A 1 73 ? 21.602 11.120 -23.528 1.00 95.81 73 ILE A CA 1
ATOM 573 C C . ILE A 1 73 ? 21.520 12.410 -22.704 1.00 95.81 73 ILE A C 1
ATOM 575 O O . ILE A 1 73 ? 21.057 12.357 -21.566 1.00 95.81 73 ILE A O 1
ATOM 579 N N . ALA A 1 74 ? 21.911 13.554 -23.273 1.00 97.19 74 ALA A N 1
ATOM 580 C CA . ALA A 1 74 ? 21.805 14.846 -22.595 1.00 97.19 74 ALA A CA 1
ATOM 581 C C . ALA A 1 74 ? 20.343 15.209 -22.273 1.00 97.19 74 ALA A C 1
ATOM 583 O O . ALA A 1 74 ? 20.044 15.571 -21.137 1.00 97.19 74 ALA A O 1
ATOM 584 N N . ASP A 1 75 ? 19.424 15.013 -23.224 1.00 97.50 75 ASP A N 1
ATOM 585 C CA . ASP A 1 75 ? 17.992 15.259 -23.006 1.00 97.50 75 ASP A CA 1
ATOM 586 C C . ASP A 1 75 ? 17.402 14.346 -21.916 1.00 97.50 75 ASP A C 1
ATOM 588 O O . ASP A 1 75 ? 16.596 14.786 -21.093 1.00 97.50 75 ASP A O 1
ATOM 592 N N . ILE A 1 76 ? 17.808 13.069 -21.880 1.00 97.06 76 ILE A N 1
ATOM 593 C CA . ILE A 1 76 ? 17.366 12.123 -20.846 1.00 97.06 76 ILE A CA 1
ATOM 594 C C . ILE A 1 76 ? 17.909 12.522 -19.466 1.00 97.06 76 ILE A C 1
ATOM 596 O O . ILE A 1 76 ? 17.159 12.436 -18.492 1.00 97.06 76 ILE A O 1
ATOM 600 N N . ASP A 1 77 ? 19.168 12.966 -19.358 1.00 96.88 77 ASP A N 1
ATOM 601 C CA . ASP A 1 77 ? 19.733 13.447 -18.084 1.00 96.88 77 ASP A CA 1
ATOM 602 C C . ASP A 1 77 ? 18.976 14.683 -17.577 1.00 96.88 77 ASP A C 1
ATOM 604 O O . ASP A 1 77 ? 18.581 14.747 -16.409 1.00 96.88 77 ASP A O 1
ATOM 608 N N . ASP A 1 78 ? 18.688 15.637 -18.465 1.00 97.19 78 ASP A N 1
ATOM 609 C CA . ASP A 1 78 ? 17.918 16.833 -18.123 1.00 97.19 78 ASP A CA 1
ATOM 610 C C . ASP A 1 78 ? 16.495 16.490 -17.660 1.00 97.19 78 ASP A C 1
ATOM 612 O O . ASP A 1 78 ? 16.006 17.052 -16.670 1.00 97.19 78 ASP A O 1
ATOM 616 N N . GLU A 1 79 ? 15.832 15.535 -18.313 1.00 96.50 79 GLU A N 1
ATOM 617 C CA . GLU A 1 79 ? 14.507 15.072 -17.898 1.00 96.50 79 GLU A CA 1
ATOM 618 C C . GLU A 1 79 ? 14.556 14.343 -16.547 1.00 96.50 79 GLU A C 1
ATOM 620 O O . GLU A 1 79 ? 13.716 14.586 -15.674 1.00 96.50 79 GLU A O 1
ATOM 625 N N . GLN A 1 80 ? 15.580 13.521 -16.304 1.00 92.81 80 GLN A N 1
ATOM 626 C CA . GLN A 1 80 ? 15.781 12.885 -15.001 1.00 92.81 80 GLN A CA 1
ATOM 627 C C . GLN A 1 80 ? 15.969 13.926 -13.895 1.00 92.81 80 GLN A C 1
ATOM 629 O O . GLN A 1 80 ? 15.288 13.849 -12.866 1.00 92.81 80 GLN A O 1
ATOM 634 N N . ARG A 1 81 ? 16.797 14.954 -14.116 1.00 95.06 81 ARG A N 1
ATOM 635 C CA . ARG A 1 81 ? 16.975 16.061 -13.161 1.00 95.06 81 ARG A CA 1
ATOM 636 C C . ARG A 1 81 ? 15.668 16.802 -12.895 1.00 95.06 81 ARG A C 1
ATOM 638 O O . ARG A 1 81 ? 15.363 17.114 -11.742 1.00 95.06 81 ARG A O 1
ATOM 645 N N . ARG A 1 82 ? 14.862 17.061 -13.930 1.00 95.19 82 ARG A N 1
ATOM 646 C CA . ARG A 1 82 ? 13.537 17.688 -13.777 1.00 95.19 82 ARG A CA 1
ATOM 647 C C . ARG A 1 82 ? 12.593 16.811 -12.965 1.00 95.19 82 ARG A C 1
ATOM 649 O O . ARG A 1 82 ? 11.953 17.320 -12.045 1.00 95.19 82 ARG A O 1
ATOM 656 N N . SER A 1 83 ? 12.536 15.515 -13.257 1.00 94.50 83 SER A N 1
ATOM 657 C CA . SER A 1 83 ? 11.674 14.569 -12.545 1.00 94.50 83 SER A CA 1
ATOM 658 C C . SER A 1 83 ? 12.041 14.462 -11.058 1.00 94.50 83 SER A C 1
ATOM 660 O O . SER A 1 83 ? 11.154 14.511 -10.202 1.00 94.50 83 SER A O 1
ATOM 662 N N . LEU A 1 84 ? 13.340 14.433 -10.734 1.00 93.25 84 LEU A N 1
ATOM 663 C CA . LEU A 1 84 ? 13.838 14.391 -9.360 1.00 93.25 84 LEU A CA 1
ATOM 664 C C . LEU A 1 84 ? 13.472 15.678 -8.617 1.00 93.25 84 LEU A C 1
ATOM 666 O O . LEU A 1 84 ? 12.899 15.622 -7.532 1.00 93.25 84 LEU A O 1
ATOM 670 N N . ASN A 1 85 ? 13.695 16.840 -9.232 1.00 93.94 85 ASN A N 1
ATOM 671 C CA . ASN A 1 85 ? 13.318 18.123 -8.638 1.00 93.94 85 ASN A CA 1
ATOM 672 C C . ASN A 1 85 ? 11.802 18.236 -8.408 1.00 93.94 85 ASN A C 1
ATOM 674 O O . ASN A 1 85 ? 11.367 18.761 -7.381 1.00 93.94 85 ASN A O 1
ATOM 678 N N . GLN A 1 86 ? 10.979 17.716 -9.323 1.00 92.75 86 GLN A N 1
ATOM 679 C CA . GLN A 1 86 ? 9.529 17.660 -9.130 1.00 92.75 86 GLN A CA 1
ATOM 680 C C . GLN A 1 86 ? 9.136 16.728 -7.980 1.00 92.75 86 GLN A C 1
ATOM 682 O O . GLN A 1 86 ? 8.236 17.069 -7.208 1.00 92.75 86 GLN A O 1
ATOM 687 N N . LEU A 1 87 ? 9.798 15.576 -7.846 1.00 92.06 87 LEU A N 1
ATOM 688 C CA . LEU A 1 87 ? 9.559 14.636 -6.755 1.00 92.06 87 LEU A CA 1
ATOM 689 C C . LEU A 1 87 ? 9.915 15.265 -5.403 1.00 92.06 87 LEU A C 1
ATOM 691 O O . LEU A 1 87 ? 9.087 15.249 -4.493 1.00 92.06 87 LEU A O 1
ATOM 695 N N . THR A 1 88 ? 11.090 15.890 -5.295 1.00 91.00 88 THR A N 1
ATOM 696 C CA . THR A 1 88 ? 11.534 16.588 -4.080 1.00 91.00 88 THR A CA 1
ATOM 697 C C . THR A 1 88 ? 10.570 17.711 -3.716 1.00 91.00 88 THR A C 1
ATOM 699 O O . THR A 1 88 ? 10.108 17.783 -2.580 1.00 91.00 88 THR A O 1
ATOM 702 N N . LYS A 1 89 ? 10.145 18.522 -4.692 1.00 94.12 89 LYS A N 1
ATOM 703 C CA . LYS A 1 89 ? 9.161 19.590 -4.466 1.00 94.12 89 LYS A CA 1
ATOM 704 C C . LYS A 1 89 ? 7.805 19.049 -3.988 1.00 94.12 89 LYS A C 1
ATOM 706 O O . LYS A 1 89 ? 7.177 19.619 -3.092 1.00 94.12 89 LYS A O 1
ATOM 711 N N . LYS A 1 90 ? 7.333 17.930 -4.551 1.00 88.62 90 LYS A N 1
ATOM 712 C CA . LYS A 1 90 ? 6.116 17.247 -4.072 1.00 88.62 90 LYS A CA 1
ATOM 713 C C . LYS A 1 90 ? 6.296 16.683 -2.659 1.00 88.62 90 LYS A C 1
ATOM 715 O O . LYS A 1 90 ? 5.362 16.715 -1.863 1.00 88.62 90 LYS A O 1
ATOM 720 N N . GLN A 1 91 ? 7.487 16.201 -2.319 1.00 87.56 91 GLN A N 1
ATOM 721 C CA . GLN A 1 91 ? 7.780 15.701 -0.980 1.00 87.56 91 GLN A CA 1
ATOM 722 C C . GLN A 1 91 ? 7.797 16.830 0.062 1.00 87.56 91 GLN A C 1
ATOM 724 O O . GLN A 1 91 ? 7.161 16.689 1.105 1.00 87.56 91 GLN A O 1
ATOM 729 N N . GLU A 1 92 ? 8.434 17.963 -0.238 1.00 89.50 92 GLU A N 1
ATOM 730 C CA . GLU A 1 92 ? 8.475 19.129 0.656 1.00 89.50 92 GLU A CA 1
ATOM 731 C C . GLU A 1 92 ? 7.076 19.696 0.933 1.00 89.50 92 GLU A C 1
ATOM 733 O O . GLU A 1 92 ? 6.726 19.998 2.078 1.00 89.50 92 GLU A O 1
ATOM 738 N N . THR A 1 93 ? 6.236 19.791 -0.103 1.00 87.50 93 THR A N 1
ATOM 739 C CA . THR A 1 93 ? 4.849 20.260 0.054 1.00 87.50 93 THR A CA 1
ATOM 740 C C . THR A 1 93 ? 4.019 19.306 0.916 1.00 87.50 93 THR A C 1
ATOM 742 O O . THR A 1 93 ? 3.314 19.757 1.821 1.00 87.50 93 THR A O 1
ATOM 745 N N . ASN A 1 94 ? 4.159 17.992 0.725 1.00 82.75 94 ASN A N 1
ATOM 746 C CA . ASN A 1 94 ? 3.482 17.000 1.562 1.00 82.75 94 ASN A CA 1
ATOM 747 C C . ASN A 1 94 ? 3.959 17.045 3.023 1.00 82.75 94 ASN A C 1
ATOM 749 O O . ASN A 1 94 ? 3.141 16.961 3.942 1.00 82.75 94 ASN A O 1
ATOM 753 N N . GLU A 1 95 ? 5.258 17.224 3.269 1.00 90.44 95 GLU A N 1
ATOM 754 C CA . GLU A 1 95 ? 5.802 17.294 4.628 1.00 90.44 95 GLU A CA 1
ATOM 755 C C . GLU A 1 95 ? 5.241 18.492 5.416 1.00 90.44 95 GLU A C 1
ATOM 757 O O . GLU A 1 95 ? 4.897 18.360 6.598 1.00 90.44 95 GLU A O 1
ATOM 762 N N . ALA A 1 96 ? 5.064 19.641 4.756 1.00 85.62 96 ALA A N 1
ATOM 763 C CA . ALA A 1 96 ? 4.448 20.819 5.364 1.00 85.62 96 ALA A CA 1
ATOM 764 C C . ALA A 1 96 ? 2.995 20.554 5.809 1.00 85.62 96 ALA A C 1
ATOM 766 O O . ALA A 1 96 ? 2.589 20.983 6.896 1.00 85.62 96 ALA A O 1
ATOM 767 N N . HIS A 1 97 ? 2.224 19.799 5.017 1.00 80.75 97 HIS A N 1
ATOM 768 C CA . HIS A 1 97 ? 0.860 19.400 5.375 1.00 80.75 97 HIS A CA 1
ATOM 769 C C . HIS A 1 97 ? 0.827 18.425 6.563 1.00 80.75 97 HIS A C 1
ATOM 771 O O . HIS A 1 97 ? 0.035 18.617 7.492 1.00 80.75 97 HIS A O 1
ATOM 777 N N . PHE A 1 98 ? 1.723 17.431 6.608 1.00 81.44 98 PHE A N 1
ATOM 778 C CA . PHE A 1 98 ? 1.767 16.468 7.715 1.00 81.44 98 PHE A CA 1
ATOM 779 C C . PHE A 1 98 ? 2.151 17.104 9.054 1.00 81.44 98 PHE A C 1
ATOM 781 O O . PHE A 1 98 ? 1.563 16.755 10.080 1.00 81.44 98 PHE A O 1
ATOM 788 N N . LYS A 1 99 ? 3.092 18.058 9.074 1.00 87.31 99 LYS A N 1
ATOM 789 C CA . LYS A 1 99 ? 3.480 18.754 10.315 1.00 87.31 99 LYS A CA 1
ATOM 790 C C . LYS A 1 99 ? 2.307 19.523 10.922 1.00 87.31 99 LYS A C 1
ATOM 792 O O . LYS A 1 99 ? 2.058 19.402 12.121 1.00 87.31 99 LYS A O 1
ATOM 797 N N . ARG A 1 100 ? 1.534 20.237 10.094 1.00 85.31 100 ARG A N 1
ATOM 798 C CA . ARG A 1 100 ? 0.318 20.935 10.546 1.00 85.31 100 ARG A CA 1
ATOM 799 C C . ARG A 1 100 ? -0.737 19.955 11.058 1.00 85.31 100 ARG A C 1
ATOM 801 O O . ARG A 1 100 ? -1.286 20.167 12.135 1.00 85.31 100 ARG A O 1
ATOM 808 N N . SER A 1 101 ? -0.963 18.852 10.343 1.00 86.00 101 SER A N 1
ATOM 809 C CA . SER A 1 101 ? -1.945 17.843 10.757 1.00 86.00 101 SER A CA 1
ATOM 810 C C . SER A 1 101 ? -1.577 17.152 12.074 1.00 86.00 101 SER A C 1
ATOM 812 O O . SER A 1 101 ? -2.464 16.883 12.881 1.00 86.00 101 SER A O 1
ATOM 814 N N . ARG A 1 102 ? -0.290 16.877 12.329 1.00 88.88 102 ARG A N 1
ATOM 815 C CA . ARG A 1 102 ? 0.154 16.249 13.587 1.00 88.88 102 ARG A CA 1
ATOM 816 C C . ARG A 1 102 ? -0.096 17.140 14.798 1.00 88.88 102 ARG A C 1
ATOM 818 O O . ARG A 1 102 ? -0.553 16.640 15.820 1.00 88.88 102 ARG A O 1
ATOM 825 N N . ILE A 1 103 ? 0.158 18.443 14.678 1.00 93.06 103 ILE A N 1
ATOM 826 C CA . ILE A 1 103 ? -0.096 19.397 15.768 1.00 93.06 103 ILE A CA 1
ATOM 827 C C . ILE A 1 103 ? -1.593 19.432 16.106 1.00 93.06 103 ILE A C 1
ATOM 829 O O . ILE A 1 103 ? -1.956 19.369 17.280 1.00 93.06 103 ILE A O 1
ATOM 833 N N . ILE A 1 104 ? -2.461 19.448 15.088 1.00 93.00 104 ILE A N 1
ATOM 834 C CA . ILE A 1 104 ? -3.917 19.418 15.285 1.00 93.00 104 ILE A CA 1
ATOM 835 C C . ILE A 1 104 ? -4.335 18.121 15.989 1.00 93.00 104 ILE A C 1
ATOM 837 O O . ILE A 1 104 ? -5.035 18.182 16.997 1.00 93.00 104 ILE A O 1
ATOM 841 N N . LEU A 1 105 ? -3.852 16.960 15.536 1.00 93.38 105 LEU A N 1
ATOM 842 C CA . LEU A 1 105 ? -4.177 15.677 16.169 1.00 93.38 105 LEU A CA 1
ATOM 843 C C . LEU A 1 105 ? -3.757 15.635 17.643 1.00 93.38 105 LEU A C 1
ATOM 845 O O . LEU A 1 105 ? -4.565 15.267 18.490 1.00 93.38 105 LEU A O 1
ATOM 849 N N . ILE A 1 106 ? -2.534 16.066 17.970 1.00 95.69 106 ILE A N 1
ATOM 850 C CA . ILE A 1 106 ? -2.054 16.112 19.361 1.00 95.69 106 ILE A CA 1
ATOM 851 C C . ILE A 1 106 ? -2.945 17.024 20.213 1.00 95.69 106 ILE A C 1
ATOM 853 O O . ILE A 1 106 ? -3.302 16.650 21.328 1.00 95.69 106 ILE A O 1
ATOM 857 N N . SER A 1 107 ? -3.352 18.186 19.688 1.00 95.56 107 SER A N 1
ATOM 858 C CA . SER A 1 107 ? -4.237 19.100 20.419 1.00 95.56 107 SER A CA 1
ATOM 859 C C . SER A 1 107 ? -5.613 18.485 20.702 1.00 95.56 107 SER A C 1
ATOM 861 O O . SER A 1 107 ? -6.118 18.604 21.816 1.00 95.56 107 SER A O 1
ATOM 863 N N . VAL A 1 108 ? -6.182 17.751 19.740 1.00 97.12 108 VAL A N 1
ATOM 864 C CA . VAL A 1 108 ? -7.471 17.064 19.904 1.00 97.12 108 VAL A CA 1
ATOM 865 C C . VAL A 1 108 ? -7.360 15.959 20.957 1.00 97.12 108 VAL A C 1
ATOM 867 O O . VAL A 1 108 ? -8.205 15.878 21.848 1.00 97.12 108 VAL A O 1
ATOM 870 N N . PHE A 1 109 ? -6.297 15.149 20.914 1.00 97.50 109 PHE A N 1
ATOM 871 C CA . PHE A 1 109 ? -6.064 14.109 21.922 1.00 97.50 109 PHE A CA 1
ATOM 872 C C . PHE A 1 109 ? -5.842 14.687 23.323 1.00 97.50 109 PHE A C 1
ATOM 874 O O . PHE A 1 109 ? -6.344 14.123 24.294 1.00 97.50 109 PHE A O 1
ATOM 881 N N . ALA A 1 110 ? -5.145 15.819 23.441 1.00 97.81 110 ALA A N 1
ATOM 882 C CA . ALA A 1 110 ? -4.941 16.487 24.723 1.00 97.81 110 ALA A CA 1
ATOM 883 C C . ALA A 1 110 ? -6.268 16.969 25.335 1.00 97.81 110 ALA A C 1
ATOM 885 O O . ALA A 1 110 ? -6.509 16.761 26.525 1.00 97.81 110 ALA A O 1
ATOM 886 N N . VAL A 1 111 ? -7.158 17.550 24.523 1.00 97.75 111 VAL A N 1
ATOM 887 C CA . VAL A 1 111 ? -8.497 17.966 24.972 1.00 97.75 111 VAL A CA 1
ATOM 888 C C . VAL A 1 111 ? -9.337 16.754 25.378 1.00 97.75 111 VAL A C 1
ATOM 890 O O . VAL A 1 111 ? -9.949 16.768 26.445 1.00 97.75 111 VAL A O 1
ATOM 893 N N . LEU A 1 112 ? -9.328 15.680 24.583 1.00 98.00 112 LEU A N 1
ATOM 894 C CA . LEU A 1 112 ? -10.058 14.450 24.901 1.00 98.00 112 LEU A CA 1
ATOM 895 C C . LEU A 1 112 ? -9.587 13.838 26.230 1.00 98.00 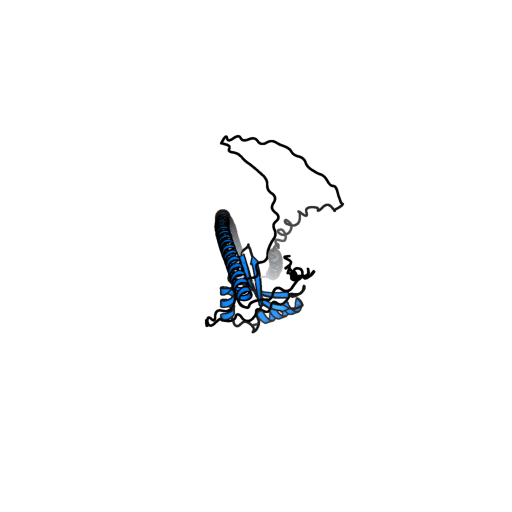112 LEU A C 1
ATOM 897 O O . LEU A 1 112 ? -10.409 13.480 27.071 1.00 98.00 112 LEU A O 1
ATOM 901 N N . ALA A 1 113 ? -8.272 13.759 26.447 1.00 97.19 113 ALA A N 1
ATOM 902 C CA . ALA A 1 113 ? -7.698 13.245 27.687 1.00 97.19 113 ALA A CA 1
ATOM 903 C C . ALA A 1 113 ? -8.118 14.083 28.905 1.00 97.19 113 ALA A C 1
ATOM 905 O O . ALA A 1 113 ? -8.417 13.530 29.965 1.00 97.19 113 ALA A O 1
ATOM 906 N N . LEU A 1 114 ? -8.202 15.408 28.747 1.00 98.31 114 LEU A N 1
ATOM 907 C CA . LEU A 1 114 ? -8.661 16.314 29.798 1.00 98.31 114 LEU A CA 1
ATOM 908 C C . LEU A 1 114 ? -10.139 16.077 30.141 1.00 98.31 114 LEU A C 1
ATOM 910 O O . LEU A 1 114 ? -10.484 15.992 31.319 1.00 98.31 114 LEU A O 1
ATOM 914 N N . VAL A 1 115 ? -10.998 15.893 29.133 1.00 98.00 115 VAL A N 1
ATOM 915 C CA . VAL A 1 115 ? -12.424 15.581 29.335 1.00 98.00 115 VAL A CA 1
ATOM 916 C C . VAL A 1 115 ? -12.605 14.235 30.041 1.00 98.00 115 VAL A C 1
ATOM 918 O O . VAL A 1 115 ? -13.366 14.148 31.005 1.00 98.00 115 VAL A O 1
ATOM 921 N N . ILE A 1 116 ? -11.878 13.199 29.614 1.00 97.69 116 ILE A N 1
ATOM 922 C CA . ILE A 1 116 ? -11.931 11.867 30.236 1.00 97.69 116 ILE A CA 1
ATOM 923 C C . ILE A 1 116 ? -11.466 11.934 31.697 1.00 97.69 116 ILE A C 1
ATOM 925 O O . ILE A 1 116 ? -12.116 11.368 32.575 1.00 97.69 116 ILE A O 1
ATOM 929 N N . SER A 1 117 ? -10.384 12.665 31.976 1.00 97.56 117 SER A N 1
ATOM 930 C CA . SER A 1 117 ? -9.873 12.862 33.337 1.00 97.56 117 SER A CA 1
ATOM 931 C C . SER A 1 117 ? -10.892 13.570 34.240 1.00 97.56 117 SER A C 1
ATOM 933 O O . SER A 1 117 ? -11.154 13.120 35.357 1.00 97.56 117 SER A O 1
ATOM 935 N N . ALA A 1 118 ? -11.543 14.625 33.739 1.00 97.50 118 ALA A N 1
ATOM 936 C CA . ALA A 1 118 ? -12.601 15.316 34.472 1.00 97.50 118 ALA A CA 1
ATOM 937 C C . ALA A 1 118 ? -13.798 14.392 34.759 1.00 97.50 118 ALA A C 1
ATOM 939 O O . ALA A 1 118 ? -14.289 14.351 35.889 1.00 97.50 118 ALA A O 1
ATOM 940 N N . ALA A 1 119 ? -14.230 13.599 33.774 1.00 97.12 119 ALA A N 1
ATOM 941 C CA . ALA A 1 119 ? -15.306 12.626 33.950 1.00 97.12 119 ALA A CA 1
ATOM 942 C C . ALA A 1 119 ? -14.957 11.576 35.023 1.00 97.12 119 ALA A C 1
ATOM 944 O O . ALA A 1 119 ? -15.747 11.349 35.942 1.00 97.12 119 ALA A O 1
ATOM 945 N N . LEU A 1 120 ? -13.746 11.010 34.978 1.00 97.31 120 LEU A N 1
ATOM 946 C CA . LEU A 1 120 ? -13.240 10.069 35.986 1.00 97.31 120 LEU A CA 1
ATOM 947 C C . LEU A 1 120 ? -13.218 10.679 37.394 1.00 97.31 120 LEU A C 1
ATOM 949 O O . LEU A 1 120 ? -13.639 10.027 38.349 1.00 97.31 120 LEU A O 1
ATOM 953 N N . ALA A 1 121 ? -12.790 11.937 37.531 1.00 97.81 121 ALA A N 1
ATOM 954 C CA . ALA A 1 121 ? -12.788 12.632 38.816 1.00 97.81 121 ALA A CA 1
ATOM 955 C C . ALA A 1 121 ? -14.209 12.791 39.385 1.00 97.81 121 ALA A C 1
ATOM 957 O O . ALA A 1 121 ? -14.438 12.525 40.567 1.00 97.81 121 ALA A O 1
ATOM 958 N N . THR A 1 122 ? -15.188 13.161 38.550 1.00 96.50 122 THR A N 1
ATOM 959 C CA . THR A 1 122 ? -16.588 13.266 38.999 1.00 96.50 122 THR A CA 1
ATOM 960 C C . THR A 1 122 ? -17.166 11.917 39.422 1.00 96.50 122 THR A C 1
ATOM 962 O O . THR A 1 122 ? -17.850 11.841 40.444 1.00 96.50 122 THR A O 1
ATOM 965 N N . PHE A 1 123 ? -16.840 10.848 38.691 1.00 97.00 123 PHE A N 1
ATOM 966 C CA . PHE A 1 123 ? -17.255 9.490 39.026 1.00 97.00 123 PHE A CA 1
ATOM 967 C C . PHE A 1 123 ? -16.671 9.036 40.370 1.00 97.00 123 PHE A C 1
ATOM 969 O O . PHE A 1 123 ? -17.389 8.485 41.201 1.00 97.00 123 PHE A O 1
ATOM 976 N N . TYR A 1 124 ? -15.399 9.344 40.635 1.00 97.69 124 TYR A N 1
ATOM 977 C CA . TYR A 1 124 ? -14.748 9.015 41.905 1.00 97.69 124 TYR A CA 1
ATOM 978 C C . TYR A 1 124 ? -15.417 9.708 43.105 1.00 97.69 124 TYR A C 1
ATOM 980 O O . TYR A 1 124 ? -15.649 9.091 44.149 1.00 97.69 124 TYR A O 1
ATOM 988 N N . ILE A 1 125 ? -15.794 10.981 42.945 1.00 96.69 125 ILE A N 1
ATOM 989 C CA . ILE A 1 125 ? -16.521 11.733 43.979 1.00 96.69 125 ILE A CA 1
ATOM 990 C C . ILE A 1 125 ? -17.899 11.111 44.230 1.00 96.69 125 ILE A C 1
ATOM 992 O O . ILE A 1 125 ? -18.289 10.945 45.386 1.00 96.69 125 ILE A O 1
ATOM 996 N N . GLN A 1 126 ? -18.631 10.741 43.174 1.00 94.38 126 GLN A N 1
ATOM 997 C CA . GLN A 1 126 ? -19.928 10.071 43.322 1.00 94.38 126 GLN A CA 1
ATOM 998 C C . GLN A 1 126 ? -19.798 8.726 44.036 1.00 94.38 126 GLN A C 1
ATOM 1000 O O . GLN A 1 126 ? -20.576 8.448 44.946 1.00 94.38 126 GLN A O 1
ATOM 1005 N N . LEU A 1 127 ? -18.786 7.931 43.686 1.00 95.75 127 LEU A N 1
ATOM 1006 C CA . LEU A 1 127 ? -18.536 6.643 44.326 1.00 95.75 127 LEU A CA 1
ATOM 1007 C C . LEU A 1 127 ? -18.253 6.803 45.823 1.00 95.75 127 LEU A C 1
ATOM 1009 O O . LEU A 1 127 ? -18.788 6.056 46.636 1.00 95.75 127 LEU A O 1
ATOM 1013 N N . THR A 1 128 ? -17.465 7.814 46.194 1.00 95.62 128 THR A N 1
ATOM 1014 C CA . THR A 1 128 ? -17.148 8.091 47.603 1.00 95.62 128 THR A CA 1
ATOM 1015 C C . THR A 1 128 ? -18.400 8.493 48.383 1.00 95.62 128 THR A C 1
ATOM 1017 O O . THR A 1 128 ? -18.613 8.024 49.497 1.00 95.62 128 THR A O 1
ATOM 1020 N N . ARG A 1 129 ? -19.270 9.315 47.782 1.00 95.38 129 ARG A N 1
ATOM 1021 C CA . ARG A 1 129 ? -20.556 9.695 48.388 1.00 95.38 129 ARG A CA 1
ATOM 1022 C C . ARG A 1 129 ? -21.480 8.492 48.566 1.00 95.38 129 ARG A C 1
ATOM 1024 O O . ARG A 1 129 ? -22.097 8.360 49.616 1.00 95.38 129 ARG A O 1
ATOM 1031 N N . ALA A 1 130 ? -21.543 7.601 47.576 1.00 93.06 130 ALA A N 1
ATOM 1032 C CA . ALA A 1 130 ? -22.326 6.374 47.680 1.00 93.06 130 ALA A CA 1
ATOM 1033 C C . ALA A 1 130 ? -21.803 5.471 48.810 1.00 93.06 130 ALA A C 1
ATOM 1035 O O . ALA A 1 130 ? -22.587 4.965 49.603 1.00 93.06 130 ALA A O 1
ATOM 1036 N N . GLN A 1 131 ? -20.480 5.323 48.937 1.00 94.06 131 GLN A N 1
ATOM 1037 C CA . GLN A 1 131 ? -19.869 4.552 50.026 1.00 94.06 131 GLN A CA 1
ATOM 1038 C C . GLN A 1 131 ? -20.158 5.139 51.411 1.00 94.06 131 GLN A C 1
ATOM 1040 O O . GLN A 1 131 ? -20.369 4.379 52.351 1.00 94.06 131 GLN A O 1
ATOM 1045 N N . GLN A 1 132 ? -20.176 6.469 51.546 1.00 95.69 132 GLN A N 1
ATOM 1046 C CA . GLN A 1 132 ? -20.545 7.126 52.803 1.00 95.69 132 GLN A CA 1
ATOM 1047 C C . GLN A 1 132 ? -21.983 6.791 53.197 1.00 95.69 132 GLN A C 1
ATOM 1049 O O . GLN A 1 132 ? -22.191 6.310 54.303 1.00 95.69 132 GLN A O 1
ATOM 1054 N N . HIS A 1 133 ? -22.932 6.920 52.266 1.00 93.44 133 HIS A N 1
ATOM 1055 C CA . HIS A 1 133 ? -24.331 6.573 52.520 1.00 93.44 133 HIS A CA 1
ATOM 1056 C C . HIS A 1 133 ? -24.491 5.113 52.965 1.00 93.44 133 HIS A C 1
ATOM 1058 O O . HIS A 1 133 ? -25.145 4.841 53.961 1.00 93.44 133 HIS A O 1
ATOM 1064 N N . PHE A 1 134 ? -23.822 4.171 52.290 1.00 93.56 134 PHE A N 1
ATOM 1065 C CA . PHE A 1 134 ? -23.862 2.762 52.695 1.00 93.56 134 PHE A CA 1
ATOM 1066 C C . PHE A 1 134 ? -23.259 2.517 54.081 1.00 93.56 134 PHE A C 1
ATOM 1068 O O . PHE A 1 134 ? -23.763 1.681 54.827 1.00 93.56 134 PHE A O 1
ATOM 1075 N N . ASN A 1 135 ? -22.174 3.207 54.435 1.00 94.62 135 ASN A N 1
ATOM 1076 C CA . ASN A 1 135 ? -21.582 3.075 55.764 1.00 94.62 135 ASN A CA 1
ATOM 1077 C C . ASN A 1 135 ? -22.503 3.639 56.852 1.00 94.62 135 ASN A C 1
ATOM 1079 O O . ASN A 1 135 ? -22.601 3.030 57.918 1.00 94.62 135 ASN A O 1
ATOM 1083 N N . ASP A 1 136 ? -23.183 4.751 56.571 1.00 95.81 136 ASP A N 1
ATOM 1084 C CA . ASP A 1 136 ? -24.169 5.351 57.470 1.00 95.81 136 ASP A CA 1
ATOM 1085 C C . ASP A 1 136 ? -25.369 4.403 57.663 1.00 95.81 136 ASP A C 1
ATOM 1087 O O . ASP A 1 136 ? -25.728 4.101 58.802 1.00 95.81 136 ASP A O 1
ATOM 1091 N N . ASP A 1 137 ? -25.892 3.814 56.580 1.00 92.00 137 ASP A N 1
ATOM 1092 C CA . ASP A 1 137 ? -26.977 2.820 56.630 1.00 92.00 137 ASP A CA 1
ATOM 1093 C C . ASP A 1 137 ? -26.580 1.578 57.456 1.00 92.00 137 ASP A C 1
ATOM 1095 O O . ASP A 1 137 ? -27.359 1.060 58.261 1.00 92.00 137 ASP A O 1
ATOM 1099 N N . ILE A 1 138 ? -25.344 1.085 57.290 1.00 94.06 138 ILE A N 1
ATOM 1100 C CA . ILE A 1 138 ? -24.817 -0.053 58.063 1.00 94.06 138 ILE A CA 1
ATOM 1101 C C . ILE A 1 138 ? -24.675 0.310 59.546 1.00 94.06 138 ILE A C 1
ATOM 1103 O O . ILE A 1 138 ? -24.932 -0.536 60.409 1.00 94.06 138 ILE A O 1
ATOM 1107 N N . ALA A 1 139 ? -24.256 1.538 59.861 1.00 95.00 139 ALA A N 1
ATOM 1108 C CA . ALA A 1 139 ? -24.156 2.008 61.237 1.00 95.00 139 ALA A CA 1
ATOM 1109 C C . ALA A 1 139 ? -25.540 2.076 61.902 1.00 95.00 139 ALA A C 1
ATOM 1111 O O . ALA A 1 139 ? -25.695 1.574 63.016 1.00 95.00 139 ALA A O 1
ATOM 1112 N N . GLU A 1 140 ? -26.555 2.586 61.198 1.00 94.31 140 GLU A N 1
ATOM 1113 C CA . GLU A 1 140 ? -27.941 2.621 61.679 1.00 94.31 140 GLU A CA 1
ATOM 1114 C C . GLU A 1 140 ? -28.507 1.209 61.895 1.00 94.31 140 GLU A C 1
ATOM 1116 O O . GLU A 1 140 ? -29.062 0.910 62.956 1.00 94.31 140 GLU A O 1
ATOM 1121 N N . LEU A 1 141 ? -28.295 0.294 60.941 1.00 90.06 141 LEU A N 1
ATOM 1122 C CA . LEU A 1 141 ? -28.666 -1.121 61.076 1.00 90.06 141 LEU A CA 1
ATOM 1123 C C . LEU A 1 141 ? -28.022 -1.765 62.310 1.00 90.06 141 LEU A C 1
ATOM 1125 O O . LEU A 1 141 ? -28.661 -2.566 63.001 1.00 90.06 141 LEU A O 1
ATOM 1129 N N . ARG A 1 142 ? -26.768 -1.413 62.611 1.00 93.19 142 ARG A N 1
ATOM 1130 C CA . ARG A 1 142 ? -26.044 -1.919 63.781 1.00 93.19 142 ARG A CA 1
ATOM 1131 C C . ARG A 1 142 ? -26.624 -1.383 65.087 1.00 93.19 142 ARG A C 1
ATOM 1133 O O . ARG A 1 142 ? -26.820 -2.169 66.011 1.00 93.19 142 ARG A O 1
ATOM 1140 N N . ASP A 1 143 ? -26.939 -0.093 65.158 1.00 95.06 143 ASP A N 1
ATOM 1141 C CA . ASP A 1 143 ? -27.578 0.512 66.332 1.00 95.06 143 ASP A CA 1
ATOM 1142 C C . ASP A 1 143 ? -28.991 -0.035 66.558 1.00 95.06 143 ASP A C 1
ATOM 1144 O O . ASP A 1 143 ? -29.365 -0.372 67.688 1.00 95.06 143 ASP A O 1
ATOM 1148 N N . MET A 1 144 ? -29.755 -0.232 65.483 1.00 88.62 144 MET A N 1
ATOM 1149 C CA . MET A 1 144 ? -31.077 -0.847 65.561 1.00 88.62 144 MET A CA 1
ATOM 1150 C C . MET A 1 144 ? -30.985 -2.306 66.033 1.00 88.62 144 MET A C 1
ATOM 1152 O O . MET A 1 144 ? -31.755 -2.725 66.898 1.00 88.62 144 MET A O 1
ATOM 1156 N N . SER A 1 145 ? -29.998 -3.066 65.543 1.00 89.00 145 SER A N 1
ATOM 1157 C CA . SER A 1 145 ? -29.715 -4.425 66.019 1.00 89.00 145 SER A CA 1
ATOM 1158 C C . SER A 1 145 ? -29.326 -4.449 67.500 1.00 89.00 145 SER A C 1
ATOM 1160 O O . SER A 1 145 ? -29.819 -5.292 68.249 1.00 89.00 145 SER A O 1
ATOM 1162 N N . ASN A 1 146 ? -28.474 -3.523 67.950 1.00 91.06 146 ASN A N 1
ATOM 1163 C CA . ASN A 1 146 ? -28.077 -3.418 69.356 1.00 91.06 146 ASN A CA 1
ATOM 1164 C C . ASN A 1 146 ? -29.275 -3.087 70.256 1.00 91.06 146 ASN A C 1
ATOM 1166 O O . ASN A 1 146 ? -29.403 -3.656 71.342 1.00 91.06 146 ASN A O 1
ATOM 1170 N N . THR A 1 147 ? -30.174 -2.216 69.791 1.00 86.88 147 THR A N 1
ATOM 1171 C CA . THR A 1 147 ? -31.410 -1.854 70.502 1.00 86.88 147 THR A CA 1
ATOM 1172 C C . THR A 1 147 ? -32.320 -3.069 70.667 1.00 86.88 147 THR A C 1
ATOM 1174 O O . THR A 1 147 ? -32.788 -3.343 71.772 1.00 86.88 147 THR A O 1
ATOM 1177 N N . LEU A 1 148 ? -32.499 -3.856 69.600 1.00 82.25 148 LEU A N 1
ATOM 1178 C CA . LEU A 1 148 ? -33.285 -5.092 69.648 1.00 82.25 148 LEU A CA 1
ATOM 1179 C C . LEU A 1 148 ? -32.677 -6.138 70.593 1.00 82.25 148 LEU A C 1
ATOM 1181 O O . LEU A 1 148 ? -33.417 -6.872 71.241 1.00 82.25 148 LEU A O 1
ATOM 1185 N N . GLN A 1 149 ? -31.348 -6.197 70.712 1.00 84.62 149 GLN A N 1
ATOM 1186 C CA . GLN A 1 149 ? -30.676 -7.175 71.569 1.00 84.62 149 GLN A CA 1
ATOM 1187 C C . GLN A 1 149 ? -30.795 -6.870 73.073 1.00 84.62 149 GLN A C 1
ATOM 1189 O O . GLN A 1 149 ? -30.700 -7.789 73.885 1.00 84.62 149 GLN A O 1
ATOM 1194 N N . HIS A 1 150 ? -31.027 -5.610 73.455 1.00 81.81 150 HIS A N 1
ATOM 1195 C CA . HIS A 1 150 ? -31.163 -5.195 74.859 1.00 81.81 150 HIS A CA 1
ATOM 1196 C C . HIS A 1 150 ? -32.621 -5.121 75.340 1.00 81.81 150 HIS A C 1
ATOM 1198 O O . HIS A 1 150 ? -32.860 -4.812 76.509 1.00 81.81 150 HIS A O 1
ATOM 1204 N N . GLN A 1 151 ? -33.602 -5.409 74.479 1.00 67.50 151 GLN A N 1
ATOM 1205 C CA . GLN A 1 151 ? -35.014 -5.379 74.850 1.00 67.50 151 GLN A CA 1
ATOM 1206 C C . GLN A 1 151 ? -35.438 -6.742 75.440 1.00 67.50 151 GLN A C 1
ATOM 1208 O O . GLN A 1 151 ? -35.411 -7.744 74.722 1.00 67.50 151 GLN A O 1
ATOM 1213 N N . PRO A 1 152 ? -35.796 -6.822 76.739 1.00 68.94 152 PRO A N 1
ATOM 1214 C CA . PRO A 1 152 ? -36.139 -8.085 77.391 1.00 68.94 152 PRO A CA 1
ATOM 1215 C C . PRO A 1 152 ? -37.375 -8.737 76.740 1.00 68.94 152 PRO A C 1
ATOM 1217 O O . PRO A 1 152 ? -38.282 -8.019 76.309 1.00 68.94 152 PRO A O 1
ATOM 1220 N N . PRO A 1 153 ? -37.420 -10.081 76.658 1.00 63.22 153 PRO A N 1
ATOM 1221 C CA . PRO A 1 153 ? -38.463 -10.822 75.958 1.00 63.22 153 PRO A CA 1
ATOM 1222 C C . PRO A 1 153 ? -39.742 -10.857 76.796 1.00 63.22 153 PRO A C 1
ATOM 1224 O O . PRO A 1 153 ? -40.031 -11.853 77.451 1.00 63.22 153 PRO A O 1
ATOM 1227 N N . ASP A 1 154 ? -40.509 -9.771 76.786 1.00 59.72 154 ASP A N 1
ATOM 1228 C CA . ASP A 1 154 ? -41.858 -9.768 77.339 1.00 59.72 154 ASP A CA 1
ATOM 1229 C C . ASP A 1 154 ? -42.882 -9.455 76.242 1.00 59.72 154 ASP A C 1
ATOM 1231 O O . ASP A 1 154 ? -42.946 -8.356 75.693 1.00 59.72 154 ASP A O 1
ATOM 1235 N N . ASN A 1 155 ? -43.730 -10.456 75.999 1.00 60.75 155 ASN A N 1
ATOM 1236 C CA . ASN A 1 155 ? -44.963 -10.473 75.213 1.00 60.75 155 ASN A CA 1
ATOM 1237 C C . ASN A 1 155 ? -44.933 -10.759 73.700 1.00 60.75 155 ASN A C 1
ATOM 1239 O O . ASN A 1 155 ? -44.187 -10.214 72.893 1.00 60.75 155 ASN A O 1
ATOM 1243 N N . VAL A 1 156 ? -45.939 -11.566 73.338 1.00 66.69 156 VAL A N 1
ATOM 1244 C CA . VAL A 1 156 ? -46.406 -12.032 72.017 1.00 66.69 156 VAL A CA 1
ATOM 1245 C C . VAL A 1 156 ? -46.525 -10.918 70.960 1.00 66.69 156 VAL A C 1
ATOM 1247 O O . VAL A 1 156 ? -46.465 -11.198 69.765 1.00 66.69 156 VAL A O 1
ATOM 1250 N N . ILE A 1 157 ? -46.613 -9.654 71.383 1.00 66.38 157 ILE A N 1
ATOM 1251 C CA . ILE A 1 157 ? -46.630 -8.467 70.514 1.00 66.38 157 ILE A CA 1
ATOM 1252 C C . ILE A 1 157 ? -45.306 -8.321 69.735 1.00 66.38 157 ILE A C 1
ATOM 1254 O O . ILE A 1 157 ? -45.304 -7.861 68.595 1.00 66.38 157 ILE A O 1
ATOM 1258 N N . GLN A 1 158 ? -44.184 -8.796 70.284 1.00 65.19 158 GLN A N 1
ATOM 1259 C CA . GLN A 1 158 ? -42.872 -8.704 69.636 1.00 65.19 158 GLN A CA 1
ATOM 1260 C C . GLN A 1 158 ? -42.795 -9.517 68.331 1.00 65.19 158 GLN A C 1
ATOM 1262 O O . GLN A 1 158 ? -42.161 -9.083 67.372 1.00 65.19 158 GLN A O 1
ATOM 1267 N N . ASN A 1 159 ? -43.509 -10.646 68.238 1.00 77.19 159 ASN A N 1
ATOM 1268 C CA . ASN A 1 159 ? -43.539 -11.458 67.016 1.00 77.19 159 ASN A CA 1
ATOM 1269 C C . ASN A 1 159 ? -44.267 -10.762 65.853 1.00 77.19 159 ASN A C 1
ATOM 1271 O O . ASN A 1 159 ? -43.874 -10.948 64.702 1.00 77.19 159 ASN A O 1
ATOM 1275 N N . GLN A 1 160 ? -45.283 -9.935 66.132 1.00 80.38 160 GLN A N 1
ATOM 1276 C CA . GLN A 1 160 ? -45.953 -9.144 65.091 1.00 80.38 160 GLN A CA 1
ATOM 1277 C C . GLN A 1 160 ? -45.036 -8.051 64.540 1.00 80.38 160 GLN A C 1
ATOM 1279 O O . GLN A 1 160 ? -44.922 -7.902 63.325 1.00 80.38 160 GLN A O 1
ATOM 1284 N N . VAL A 1 161 ? -44.311 -7.355 65.419 1.00 79.69 161 VAL A N 1
ATOM 1285 C CA . VAL A 1 161 ? -43.358 -6.315 65.002 1.00 79.69 161 VAL A CA 1
ATOM 1286 C C . VAL A 1 161 ? -42.222 -6.915 64.166 1.00 79.69 161 VAL A C 1
ATOM 1288 O O . VAL A 1 161 ? -41.808 -6.324 63.171 1.00 79.69 161 VAL A O 1
ATOM 1291 N N . ILE A 1 162 ? -41.743 -8.115 64.512 1.00 77.50 162 ILE A N 1
ATOM 1292 C CA . ILE A 1 162 ? -40.713 -8.813 63.726 1.00 77.50 162 ILE A CA 1
ATOM 1293 C C . ILE A 1 162 ? -41.233 -9.185 62.326 1.00 77.50 162 ILE A C 1
ATOM 1295 O O . ILE A 1 162 ? -40.494 -9.047 61.350 1.00 77.50 162 ILE A O 1
ATOM 1299 N N . GLN A 1 163 ? -42.494 -9.611 62.195 1.00 84.12 163 GLN A N 1
ATOM 1300 C CA . GLN A 1 163 ? -43.084 -9.920 60.887 1.00 84.12 163 GLN A CA 1
ATOM 1301 C C . GLN A 1 163 ? -43.254 -8.679 60.004 1.00 84.12 163 GLN A C 1
ATOM 1303 O O . GLN A 1 163 ? -42.856 -8.726 58.839 1.00 84.12 163 GLN A O 1
ATOM 1308 N N . GLU A 1 164 ? -43.760 -7.563 60.542 1.00 87.88 164 GLU A N 1
ATOM 1309 C CA . GLU A 1 164 ? -43.857 -6.304 59.783 1.00 87.88 164 GLU A CA 1
ATOM 1310 C C . GLU A 1 164 ? -42.479 -5.832 59.303 1.00 87.88 164 GLU A C 1
ATOM 1312 O O . GLU A 1 164 ? -42.319 -5.400 58.160 1.00 87.88 164 GLU A O 1
ATOM 1317 N N . ARG A 1 165 ? -41.450 -5.983 60.143 1.00 78.38 165 ARG A N 1
ATOM 1318 C CA . ARG A 1 165 ? -40.075 -5.599 59.800 1.00 78.38 165 ARG A CA 1
ATOM 1319 C C . ARG A 1 165 ? -39.460 -6.492 58.726 1.00 78.38 165 ARG A C 1
ATOM 1321 O O . ARG A 1 165 ? -38.783 -5.976 57.840 1.00 78.38 165 ARG A O 1
ATOM 1328 N N . LEU A 1 166 ? -39.706 -7.804 58.758 1.00 87.00 166 LEU A N 1
ATOM 1329 C CA . LEU A 1 166 ? -39.279 -8.711 57.684 1.00 87.00 166 LEU A CA 1
ATOM 1330 C C . LEU A 1 166 ? -39.952 -8.364 56.354 1.00 87.00 166 LEU A C 1
ATOM 1332 O O . LEU A 1 166 ? -39.314 -8.439 55.304 1.00 87.00 166 LEU A O 1
ATOM 1336 N N . GLN A 1 167 ? -41.214 -7.936 56.399 1.00 90.56 167 GLN A N 1
ATOM 1337 C CA . GLN A 1 167 ? -41.943 -7.519 55.208 1.00 90.56 167 GLN A CA 1
ATOM 1338 C C . GLN A 1 167 ? -41.358 -6.223 54.626 1.00 90.56 167 GLN A C 1
ATOM 1340 O O . GLN A 1 167 ? -41.050 -6.190 53.433 1.00 90.56 167 GLN A O 1
ATOM 1345 N N . GLN A 1 168 ? -41.073 -5.226 55.474 1.00 84.00 168 GLN A N 1
ATOM 1346 C CA . GLN A 1 168 ? -40.396 -3.982 55.079 1.00 84.00 168 GLN A CA 1
ATOM 1347 C C . GLN A 1 168 ? -38.990 -4.226 54.512 1.00 84.00 168 GLN A C 1
ATOM 1349 O O . GLN A 1 168 ? -38.626 -3.638 53.497 1.00 84.00 168 GLN A O 1
ATOM 1354 N N . LEU A 1 169 ? -38.208 -5.127 55.117 1.00 84.25 169 LEU A N 1
ATOM 1355 C CA . LEU A 1 169 ? -36.895 -5.515 54.590 1.00 84.25 169 LEU A CA 1
ATOM 1356 C C . LEU A 1 169 ? -37.011 -6.184 53.218 1.00 84.25 169 LEU A C 1
ATOM 1358 O O . LEU A 1 169 ? -36.213 -5.888 52.331 1.00 84.25 169 LEU A O 1
ATOM 1362 N N . SER A 1 170 ? -38.012 -7.045 53.010 1.00 88.69 170 SER A N 1
ATOM 1363 C CA . SER A 1 170 ? -38.225 -7.675 51.702 1.00 88.69 170 SER A CA 1
ATOM 1364 C C . SER A 1 170 ? -38.582 -6.653 50.613 1.00 88.69 170 SER A C 1
ATOM 1366 O O . SER A 1 170 ? -38.093 -6.756 49.488 1.00 88.69 170 SER A O 1
ATOM 1368 N N . GLU A 1 171 ? -39.361 -5.625 50.958 1.00 93.06 171 GLU A N 1
ATOM 1369 C CA . GLU A 1 171 ? -39.759 -4.557 50.039 1.00 93.06 171 GLU A CA 1
ATOM 1370 C C . GLU A 1 171 ? -38.588 -3.608 49.729 1.00 93.06 171 GLU A C 1
ATOM 1372 O O . GLU A 1 171 ? -38.335 -3.276 48.568 1.00 93.06 171 GLU A O 1
ATOM 1377 N N . ALA A 1 172 ? -37.788 -3.249 50.736 1.00 86.38 172 ALA A N 1
ATOM 1378 C CA . ALA A 1 172 ? -36.570 -2.462 50.548 1.00 86.38 172 ALA A CA 1
ATOM 1379 C C . ALA A 1 172 ? -35.538 -3.200 49.672 1.00 86.38 172 ALA A C 1
ATOM 1381 O O . ALA A 1 172 ? -34.944 -2.613 48.769 1.00 86.38 172 ALA A O 1
ATOM 1382 N N . VAL A 1 173 ? -35.368 -4.513 49.859 1.00 88.44 173 VAL A N 1
ATOM 1383 C CA . VAL A 1 173 ? -34.481 -5.320 49.004 1.00 88.44 173 VAL A CA 1
ATOM 1384 C C . VAL A 1 173 ? -35.017 -5.410 47.571 1.00 88.44 173 VAL A C 1
ATOM 1386 O O . VAL A 1 173 ? -34.236 -5.313 46.624 1.00 88.44 173 VAL A O 1
ATOM 1389 N N . ALA A 1 174 ? -36.334 -5.528 47.376 1.00 86.81 174 ALA A N 1
ATOM 1390 C CA . ALA A 1 174 ? -36.938 -5.525 46.043 1.00 86.81 174 ALA A CA 1
ATOM 1391 C C . ALA A 1 174 ? -36.758 -4.176 45.315 1.00 86.81 174 ALA A C 1
ATOM 1393 O O . ALA A 1 174 ? -36.470 -4.150 44.113 1.00 86.81 174 ALA A O 1
ATOM 1394 N N . THR A 1 175 ? -36.863 -3.055 46.035 1.00 85.19 175 THR A N 1
ATOM 1395 C CA . THR A 1 175 ? -36.629 -1.715 45.466 1.00 85.19 175 THR A CA 1
ATOM 1396 C C . THR A 1 175 ? -35.153 -1.476 45.136 1.00 85.19 175 THR A C 1
ATOM 1398 O O . THR A 1 175 ? -34.864 -1.005 44.034 1.00 85.19 175 THR A O 1
ATOM 1401 N N . LEU A 1 176 ? -34.209 -1.892 45.994 1.00 80.50 176 LEU A N 1
ATOM 1402 C CA . LEU A 1 176 ? -32.772 -1.854 45.677 1.00 80.50 176 LEU A CA 1
ATOM 1403 C C . LEU A 1 176 ? -32.410 -2.760 44.492 1.00 80.50 176 LEU A C 1
ATOM 1405 O O . LEU A 1 176 ? -31.620 -2.376 43.629 1.00 80.50 176 LEU A O 1
ATOM 1409 N N . SER A 1 177 ? -32.999 -3.955 44.412 1.00 84.75 177 SER A N 1
ATOM 1410 C CA . SER A 1 177 ? -32.750 -4.862 43.289 1.00 84.75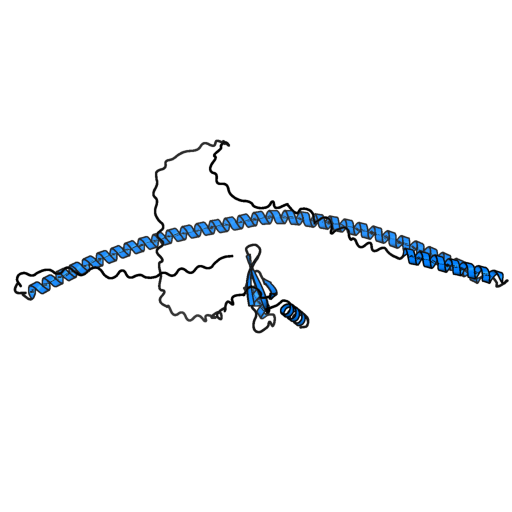 177 SER A CA 1
ATOM 1411 C C . SER A 1 177 ? -33.271 -4.291 41.967 1.00 84.75 177 SER A C 1
ATOM 1413 O O . SER A 1 177 ? -32.692 -4.565 40.917 1.00 84.75 177 SER A O 1
ATOM 1415 N N . SER A 1 178 ? -34.332 -3.484 42.016 1.00 84.12 178 SER A N 1
ATOM 1416 C CA . SER A 1 178 ? -34.887 -2.801 40.844 1.00 84.12 178 SER A CA 1
ATOM 1417 C C . SER A 1 178 ? -34.055 -1.581 40.428 1.00 84.12 178 SER A C 1
ATOM 1419 O O . SER A 1 178 ? -33.928 -1.309 39.237 1.00 84.12 178 SER A O 1
ATOM 1421 N N . SER A 1 179 ? -33.442 -0.862 41.376 1.00 79.19 179 SER A N 1
ATOM 1422 C CA . SER A 1 179 ? -32.605 0.313 41.083 1.00 79.19 179 SER A CA 1
ATOM 1423 C C . SER A 1 179 ? -31.171 -0.040 40.663 1.00 79.19 179 SER A C 1
ATOM 1425 O O . SER A 1 179 ? -30.557 0.707 39.903 1.00 79.19 179 SER A O 1
ATOM 1427 N N . SER A 1 180 ? -30.651 -1.204 41.077 1.00 63.31 180 SER A N 1
ATOM 1428 C CA . SER A 1 180 ? -29.332 -1.718 40.666 1.00 63.31 180 SER A CA 1
ATOM 1429 C C . SER A 1 180 ? -29.311 -2.336 39.260 1.00 63.31 180 SER A C 1
ATOM 1431 O O . SER A 1 180 ? -28.247 -2.749 38.788 1.00 63.31 180 SER A O 1
ATOM 1433 N N . SER A 1 181 ? -30.447 -2.363 38.557 1.00 55.59 181 SER A N 1
ATOM 1434 C CA . SER A 1 181 ? -30.487 -2.470 37.097 1.00 55.59 181 SER A CA 1
ATOM 1435 C C . SER A 1 181 ? -29.875 -1.192 36.515 1.00 55.59 181 SER A C 1
ATOM 1437 O O . SER A 1 181 ? -30.572 -0.311 36.009 1.00 55.59 181 SER A O 1
ATOM 1439 N N . VAL A 1 182 ? -28.550 -1.080 36.626 1.00 56.94 182 VAL A N 1
ATOM 1440 C CA . VAL A 1 182 ? -27.729 -0.122 35.900 1.00 56.94 182 VAL A CA 1
ATOM 1441 C C . VAL A 1 182 ? -28.090 -0.317 34.441 1.00 56.94 182 VAL A C 1
ATOM 1443 O O . VAL A 1 182 ? -27.697 -1.289 33.797 1.00 56.94 182 VAL A O 1
ATOM 1446 N N . ASN A 1 183 ? -28.919 0.602 33.959 1.00 47.88 183 ASN A N 1
ATOM 1447 C CA . ASN A 1 183 ? -29.238 0.780 32.567 1.00 47.88 183 ASN A CA 1
ATOM 1448 C C . ASN A 1 183 ? -27.914 1.135 31.893 1.00 47.88 183 ASN A C 1
ATOM 1450 O O . ASN A 1 183 ? -27.537 2.304 31.798 1.00 47.88 183 ASN A O 1
ATOM 1454 N N . VAL A 1 184 ? -27.170 0.107 31.481 1.00 53.12 184 VAL A N 1
ATOM 1455 C CA . VAL A 1 184 ? -26.149 0.215 30.448 1.00 53.12 184 VAL A CA 1
ATOM 1456 C C . VAL A 1 184 ? -26.938 0.544 29.193 1.00 53.12 184 VAL A C 1
ATOM 1458 O O . VAL A 1 184 ? -27.257 -0.322 28.380 1.00 53.12 184 VAL A O 1
ATOM 1461 N N . ALA A 1 185 ? -27.343 1.811 29.103 1.00 47.22 185 ALA A N 1
ATOM 1462 C CA . ALA A 1 185 ? -27.858 2.416 27.906 1.00 47.22 185 ALA A CA 1
ATOM 1463 C C . ALA A 1 185 ? -26.752 2.218 26.882 1.00 47.22 185 ALA A C 1
ATOM 1465 O O . ALA A 1 185 ? -25.744 2.923 26.860 1.00 47.22 185 ALA A O 1
ATOM 1466 N N . THR A 1 186 ? -26.923 1.153 26.109 1.00 43.34 186 THR A N 1
ATOM 1467 C CA . THR A 1 186 ? -26.150 0.862 24.922 1.00 43.34 186 THR A CA 1
ATOM 1468 C C . THR A 1 186 ? -26.209 2.148 24.109 1.00 43.34 186 THR A C 1
ATOM 1470 O O . THR A 1 186 ? -27.318 2.587 23.790 1.00 43.34 186 THR A O 1
ATOM 1473 N N . PRO A 1 187 ? -25.080 2.821 23.836 1.00 51.72 187 PRO A N 1
ATOM 1474 C CA . PRO A 1 187 ? -25.085 4.024 23.022 1.00 51.72 187 PRO A CA 1
ATOM 1475 C C . PRO A 1 187 ? -25.383 3.626 21.569 1.00 51.72 187 PRO A C 1
ATOM 1477 O O . PRO A 1 187 ? -24.503 3.587 20.721 1.00 51.72 187 PRO A O 1
ATOM 1480 N N . ALA A 1 188 ? -26.648 3.324 21.277 1.00 51.06 188 ALA A N 1
ATOM 1481 C CA . ALA A 1 188 ? -27.167 2.996 19.954 1.00 51.06 188 ALA A CA 1
ATOM 1482 C C . ALA A 1 188 ? -27.414 4.253 19.092 1.00 51.06 188 ALA A C 1
ATOM 1484 O O . ALA A 1 188 ? -28.119 4.188 18.093 1.00 51.06 188 ALA A O 1
ATOM 1485 N N . HIS A 1 189 ? -26.849 5.411 19.460 1.00 46.31 189 HIS A N 1
ATOM 1486 C CA . HIS A 1 189 ? -27.099 6.687 18.779 1.00 46.31 189 HIS A CA 1
ATOM 1487 C C . HIS A 1 189 ? -25.834 7.357 18.210 1.00 46.31 189 HIS A C 1
ATOM 1489 O O . HIS A 1 189 ? -25.755 8.582 18.144 1.00 46.31 189 HIS A O 1
ATOM 1495 N N . LEU A 1 190 ? -24.845 6.589 17.745 1.00 47.53 190 LEU A N 1
ATOM 1496 C CA . LEU A 1 190 ? -23.735 7.156 16.956 1.00 47.53 190 LEU A CA 1
ATOM 1497 C C . LEU A 1 190 ? -23.605 6.608 15.528 1.00 47.53 190 LEU A C 1
ATOM 1499 O O . LEU A 1 190 ? -22.776 7.114 14.780 1.00 47.53 190 LEU A O 1
ATOM 1503 N N . GLU A 1 191 ? -24.460 5.677 15.093 1.00 47.38 191 GLU A N 1
ATOM 1504 C CA . GLU A 1 191 ? -24.369 5.099 13.738 1.00 47.38 191 GLU A CA 1
ATOM 1505 C C . GLU A 1 191 ? -25.377 5.678 12.725 1.00 47.38 191 GLU A C 1
ATOM 1507 O O . GLU A 1 191 ? -25.314 5.370 11.543 1.00 47.38 191 GLU A O 1
ATOM 1512 N N . SER A 1 192 ? -26.270 6.588 13.135 1.00 48.22 192 SER A N 1
ATOM 1513 C CA . SER A 1 192 ? -27.333 7.103 12.248 1.00 48.22 192 SER A CA 1
ATOM 1514 C C . SER A 1 192 ? -27.042 8.463 11.586 1.00 48.22 192 SER A C 1
ATOM 1516 O O . SER A 1 192 ? -27.956 9.072 11.036 1.00 48.22 192 SER A O 1
ATOM 1518 N N . ALA A 1 193 ? -25.798 8.961 11.625 1.00 47.19 193 ALA A N 1
ATOM 1519 C CA . ALA A 1 193 ? -25.431 10.271 11.056 1.00 47.19 193 ALA A CA 1
ATOM 1520 C C . ALA A 1 193 ? -24.491 10.216 9.832 1.00 47.19 193 ALA A C 1
ATOM 1522 O O . ALA A 1 193 ? -24.036 11.264 9.377 1.00 47.19 193 ALA A O 1
ATOM 1523 N N . LEU A 1 194 ? -24.210 9.033 9.270 1.00 46.97 194 LEU A N 1
ATOM 1524 C CA . LEU A 1 194 ? -23.371 8.895 8.064 1.00 46.97 194 LEU A CA 1
ATOM 1525 C C . LEU A 1 194 ? -24.110 8.378 6.816 1.00 46.97 194 LEU A C 1
ATOM 1527 O O . LEU A 1 194 ? -23.517 8.338 5.742 1.00 46.97 194 LEU A O 1
ATOM 1531 N N . GLU A 1 195 ? -25.412 8.101 6.898 1.00 48.28 195 GLU A N 1
ATOM 1532 C CA . GLU A 1 195 ? -26.203 7.548 5.787 1.00 48.28 195 GLU A CA 1
ATOM 1533 C C . GLU A 1 195 ? -27.232 8.563 5.241 1.00 48.28 195 GLU A C 1
ATOM 1535 O O . GLU A 1 195 ? -28.434 8.328 5.271 1.00 48.28 195 GLU A O 1
ATOM 1540 N N . SER A 1 196 ? -26.798 9.741 4.772 1.00 48.19 196 SER A N 1
ATOM 1541 C CA . SER A 1 196 ? -27.630 10.562 3.867 1.00 48.19 196 SER A CA 1
ATOM 1542 C C . SER A 1 196 ? -26.811 11.600 3.096 1.00 48.19 196 SER A C 1
ATOM 1544 O O . SER A 1 196 ? -26.821 12.797 3.381 1.00 48.19 196 SER A O 1
ATOM 1546 N N . LYS A 1 197 ? -26.085 11.128 2.079 1.00 46.06 197 LYS A N 1
ATOM 1547 C CA . LYS A 1 197 ? -25.812 11.915 0.866 1.00 46.06 197 LYS A CA 1
ATOM 1548 C C . LYS A 1 197 ? -25.617 10.983 -0.328 1.00 46.06 197 LYS A C 1
ATOM 1550 O O . LYS A 1 197 ? -24.577 10.977 -0.978 1.00 46.06 197 LYS A O 1
ATOM 1555 N N . ALA A 1 198 ? -26.648 10.188 -0.610 1.00 46.41 198 ALA A N 1
ATOM 1556 C CA . ALA A 1 198 ? -26.827 9.585 -1.921 1.00 46.41 198 ALA A CA 1
ATOM 1557 C C . ALA A 1 198 ? -27.133 10.719 -2.911 1.00 46.41 198 ALA A C 1
ATOM 1559 O O . ALA A 1 198 ? -28.247 11.236 -2.984 1.00 46.41 198 ALA A O 1
ATOM 1560 N N . VAL A 1 199 ? -26.095 11.169 -3.614 1.00 52.75 199 VAL A N 1
ATOM 1561 C CA . VAL A 1 199 ? -26.229 12.028 -4.788 1.00 52.75 199 VAL A CA 1
ATOM 1562 C C . VAL A 1 199 ? -26.989 11.224 -5.835 1.00 52.75 199 VAL A C 1
ATOM 1564 O O . VAL A 1 199 ? -26.512 10.196 -6.311 1.00 52.75 199 VAL A O 1
ATOM 1567 N N . ALA A 1 200 ? -28.195 11.690 -6.147 1.00 47.50 200 ALA A N 1
ATOM 1568 C CA . ALA A 1 200 ? -28.996 11.204 -7.252 1.00 47.50 200 ALA A CA 1
ATOM 1569 C C . ALA A 1 200 ? -28.175 11.279 -8.546 1.00 47.50 200 ALA A C 1
ATOM 1571 O O . ALA A 1 200 ? -27.772 12.358 -8.980 1.00 47.50 200 ALA A O 1
ATOM 1572 N N . ILE A 1 201 ? -27.925 10.116 -9.141 1.00 51.28 201 ILE A N 1
ATOM 1573 C CA . ILE A 1 201 ? -27.432 9.974 -10.506 1.00 51.28 201 ILE A CA 1
ATOM 1574 C C . ILE A 1 201 ? -28.679 10.020 -11.402 1.00 51.28 201 ILE A C 1
ATOM 1576 O O . ILE A 1 201 ? -29.503 9.106 -11.309 1.00 51.28 201 ILE A O 1
ATOM 1580 N N . PRO A 1 202 ? -28.887 11.066 -12.222 1.00 61.56 202 PRO A N 1
ATOM 1581 C CA . PRO A 1 202 ? -29.958 11.061 -13.207 1.00 61.56 202 PRO A CA 1
ATOM 1582 C C . PRO A 1 202 ? -29.637 10.082 -14.354 1.00 61.56 202 PRO A C 1
ATOM 1584 O O . PRO A 1 202 ? -28.467 9.879 -14.689 1.00 61.56 202 PRO A O 1
ATOM 1587 N N . PRO A 1 203 ? -30.667 9.452 -14.945 1.00 59.25 203 PRO A N 1
ATOM 1588 C CA . PRO A 1 203 ? -30.515 8.413 -15.953 1.00 59.25 203 PRO A CA 1
ATOM 1589 C C . PRO A 1 203 ? -30.049 8.979 -17.298 1.00 59.25 203 PRO A C 1
ATOM 1591 O O . PRO A 1 203 ? -30.458 10.056 -17.726 1.00 59.25 203 PRO A O 1
ATOM 1594 N N . ALA A 1 204 ? -29.202 8.199 -17.964 1.00 53.91 204 ALA A N 1
ATOM 1595 C CA . ALA A 1 204 ? -28.692 8.450 -19.301 1.00 53.91 204 ALA A CA 1
ATOM 1596 C C . ALA A 1 204 ? -29.799 8.424 -20.372 1.00 53.91 204 ALA A C 1
ATOM 1598 O O . ALA A 1 204 ? -30.609 7.498 -20.409 1.00 53.91 204 ALA A O 1
ATOM 1599 N N . ALA A 1 205 ? -29.750 9.394 -21.287 1.00 46.69 205 ALA A N 1
ATOM 1600 C CA . ALA A 1 205 ? -30.260 9.315 -22.657 1.00 46.69 205 ALA A CA 1
ATOM 1601 C C . ALA A 1 205 ? -29.509 10.350 -23.538 1.00 46.69 205 ALA A C 1
ATOM 1603 O O . ALA A 1 205 ? -28.940 11.292 -22.985 1.00 46.69 205 ALA A O 1
ATOM 1604 N N . PRO A 1 206 ? -29.411 10.132 -24.863 1.00 60.38 206 PRO A N 1
ATOM 1605 C CA . PRO A 1 206 ? -28.166 10.292 -25.621 1.00 60.38 206 PRO A CA 1
ATOM 1606 C C . PRO A 1 206 ? -28.072 11.578 -26.460 1.00 60.38 206 PRO A C 1
ATOM 1608 O O . PRO A 1 206 ? -29.069 12.255 -26.671 1.00 60.38 206 PRO A O 1
ATOM 1611 N N . GLU A 1 207 ? -26.861 11.795 -26.994 1.00 53.50 207 GLU A N 1
ATOM 1612 C CA . GLU A 1 207 ? -26.488 12.692 -28.104 1.00 53.50 207 GLU A CA 1
ATOM 1613 C C . GLU A 1 207 ? -26.708 14.203 -27.907 1.00 53.50 207 GLU A C 1
ATOM 1615 O O . GLU A 1 207 ? -27.777 14.663 -27.534 1.00 53.50 207 GLU A O 1
ATOM 1620 N N . VAL A 1 208 ? -25.672 14.995 -28.210 1.00 41.84 208 VAL A N 1
ATOM 1621 C CA . VAL A 1 208 ? -25.699 16.071 -29.220 1.00 41.84 208 VAL A CA 1
ATOM 1622 C C . VAL A 1 208 ? -24.317 16.741 -29.281 1.00 41.84 208 VAL A C 1
ATOM 1624 O O . VAL A 1 208 ? -23.698 17.106 -28.284 1.00 41.84 208 VAL A O 1
ATOM 1627 N N . VAL A 1 209 ? -23.853 16.833 -30.519 1.00 58.59 209 VAL A N 1
ATOM 1628 C CA . VAL A 1 209 ? -22.701 17.547 -31.069 1.00 58.59 209 VAL A CA 1
ATOM 1629 C C . VAL A 1 209 ? -22.815 19.061 -30.818 1.00 58.59 209 VAL A C 1
ATOM 1631 O O . VAL A 1 209 ? -23.909 19.585 -30.966 1.00 58.59 209 VAL A O 1
ATOM 1634 N N . SER A 1 210 ? -21.708 19.742 -30.482 1.00 52.66 210 SER A N 1
ATOM 1635 C CA . SER A 1 210 ? -21.345 21.134 -30.868 1.00 52.66 210 SER A CA 1
ATOM 1636 C C . SER A 1 210 ? -20.163 21.601 -29.997 1.00 52.66 210 SER A C 1
ATOM 1638 O O . SER A 1 210 ? -20.203 21.490 -28.779 1.00 52.66 210 SER A O 1
ATOM 1640 N N . GLU A 1 211 ? -18.986 21.910 -30.539 1.00 39.62 211 GLU A N 1
ATOM 1641 C CA . GLU A 1 211 ? -18.630 23.064 -31.384 1.00 39.62 211 GLU A CA 1
ATOM 1642 C C . GLU A 1 211 ? -18.352 24.351 -30.575 1.00 39.62 211 GLU A C 1
ATOM 1644 O O . GLU A 1 211 ? -19.195 24.860 -29.847 1.00 39.62 211 GLU A O 1
ATOM 1649 N N . LEU A 1 212 ? -17.100 24.804 -30.718 1.00 45.41 212 LEU A N 1
ATOM 1650 C CA . LEU A 1 212 ? -16.493 26.123 -30.487 1.00 45.41 212 LEU A CA 1
ATOM 1651 C C . LEU A 1 212 ? -17.332 27.279 -29.891 1.00 45.41 212 LEU A C 1
ATOM 1653 O O . LEU A 1 212 ? -18.322 27.705 -30.475 1.00 45.41 212 LEU A O 1
ATOM 1657 N N . GLN A 1 213 ? -16.750 27.939 -28.876 1.00 38.88 213 GLN A N 1
ATOM 1658 C CA . GLN A 1 213 ? -16.688 29.407 -28.653 1.00 38.88 213 GLN A CA 1
ATOM 1659 C C . GLN A 1 213 ? -15.738 29.639 -27.452 1.00 38.88 213 GLN A C 1
ATOM 1661 O O . GLN A 1 213 ? -15.929 29.032 -26.407 1.00 38.88 213 GLN A O 1
ATOM 1666 N N . VAL A 1 214 ? -14.558 30.270 -27.543 1.00 46.31 214 VAL A N 1
ATOM 1667 C CA . VAL A 1 214 ? -14.187 31.664 -27.887 1.00 46.31 214 VAL A CA 1
ATOM 1668 C C . VAL A 1 214 ? -14.826 32.717 -26.963 1.00 46.31 214 VAL A C 1
ATOM 1670 O O . VAL A 1 214 ? -16.005 33.022 -27.090 1.00 46.31 214 VAL A O 1
ATOM 1673 N N . GLY A 1 215 ? -13.996 33.311 -26.089 1.00 40.22 215 GLY A N 1
ATOM 1674 C CA . GLY A 1 215 ? -14.249 34.523 -25.281 1.00 40.22 215 GLY A CA 1
ATOM 1675 C C . GLY A 1 215 ? -13.287 34.596 -24.070 1.00 40.22 215 GLY A C 1
ATOM 1676 O O . GLY A 1 215 ? -13.433 33.779 -23.172 1.00 40.22 215 GLY A O 1
ATOM 1677 N N . THR A 1 216 ? -12.174 35.360 -24.034 1.00 39.78 216 THR A N 1
ATOM 1678 C CA . THR A 1 216 ? -12.026 36.848 -23.964 1.00 39.78 216 THR A CA 1
ATOM 1679 C C . THR A 1 216 ? -12.533 37.350 -22.589 1.00 39.78 216 THR A C 1
ATOM 1681 O O . THR A 1 216 ? -13.689 37.110 -22.290 1.00 39.78 216 THR A O 1
ATOM 1684 N N . VAL A 1 217 ? -11.819 37.977 -21.631 1.00 42.88 217 VAL A N 1
ATOM 1685 C CA . VAL A 1 217 ? -10.705 38.955 -21.553 1.00 42.88 217 VAL A CA 1
ATOM 1686 C C . VAL A 1 217 ? -10.049 38.838 -20.154 1.00 42.88 217 VAL A C 1
ATOM 1688 O O . VAL A 1 217 ? -10.757 38.630 -19.173 1.00 42.88 217 VAL A O 1
ATOM 1691 N N . GLY A 1 218 ? -8.736 39.064 -20.019 1.00 38.84 218 GLY A N 1
ATOM 1692 C CA . GLY A 1 218 ? -8.062 39.185 -18.715 1.00 38.84 218 GLY A CA 1
ATOM 1693 C C . GLY A 1 218 ? -6.638 39.726 -18.836 1.00 38.84 218 GLY A C 1
ATOM 1694 O O . GLY A 1 218 ? -5.667 39.002 -18.666 1.00 38.84 218 GLY A O 1
ATOM 1695 N N . GLN A 1 219 ? -6.538 40.996 -19.214 1.00 41.19 219 GLN A N 1
ATOM 1696 C CA . GLN A 1 219 ? -5.324 41.737 -19.544 1.00 41.19 219 GLN A CA 1
ATOM 1697 C C . GLN A 1 219 ? -4.538 42.137 -18.280 1.00 41.19 219 GLN A C 1
ATOM 1699 O O . GLN A 1 219 ? -5.013 42.954 -17.497 1.00 41.19 219 GLN A O 1
ATOM 1704 N N . LEU A 1 220 ? -3.311 41.633 -18.115 1.00 45.06 220 LEU A N 1
ATOM 1705 C CA . LEU A 1 220 ? -2.282 42.269 -17.286 1.00 45.06 220 LEU A CA 1
ATOM 1706 C C . LEU A 1 220 ? -0.972 42.323 -18.075 1.00 45.06 220 LEU A C 1
ATOM 1708 O O . LEU A 1 220 ? -0.386 41.324 -18.476 1.00 45.06 220 LEU A O 1
ATOM 1712 N N . ARG A 1 221 ? -0.619 43.570 -18.359 1.00 53.03 221 ARG A N 1
ATOM 1713 C CA . ARG A 1 221 ? 0.459 44.091 -19.187 1.00 53.03 221 ARG A CA 1
ATOM 1714 C C . ARG A 1 221 ? 1.781 43.999 -18.427 1.00 53.03 221 ARG A C 1
ATOM 1716 O O . ARG A 1 221 ? 1.901 44.634 -17.386 1.00 53.03 221 ARG A O 1
ATOM 1723 N N . VAL A 1 222 ? 2.772 43.307 -18.983 1.00 49.47 222 VAL A N 1
ATOM 1724 C CA . VAL A 1 222 ? 4.190 43.589 -18.719 1.00 49.47 222 VAL A CA 1
ATOM 1725 C C . VAL A 1 222 ? 4.932 43.532 -20.050 1.00 49.47 222 VAL A C 1
ATOM 1727 O O . VAL A 1 222 ? 4.957 42.512 -20.731 1.00 49.47 222 VAL A O 1
ATOM 1730 N N . ASP A 1 223 ? 5.459 44.695 -20.412 1.00 49.47 223 ASP A N 1
ATOM 1731 C CA . ASP A 1 223 ? 6.434 44.956 -21.464 1.00 49.47 223 ASP A CA 1
ATOM 1732 C C . ASP A 1 223 ? 7.658 44.039 -21.326 1.00 49.47 223 ASP A C 1
ATOM 1734 O O . ASP A 1 223 ? 8.227 43.976 -20.236 1.00 49.47 223 ASP A O 1
ATOM 1738 N N . SER A 1 224 ? 8.093 43.394 -22.415 1.00 43.16 224 SER A N 1
ATOM 1739 C CA . SER A 1 224 ? 9.516 43.271 -22.795 1.00 43.16 224 SER A CA 1
ATOM 1740 C C . SER A 1 224 ? 9.716 42.401 -24.046 1.00 43.16 224 SER A C 1
ATOM 1742 O O . SER A 1 224 ? 9.513 41.194 -24.023 1.00 43.16 224 SER A O 1
ATOM 1744 N N . ALA A 1 225 ? 10.182 43.071 -25.104 1.00 44.06 225 ALA A N 1
ATOM 1745 C CA . ALA A 1 225 ? 11.132 42.627 -26.131 1.00 44.06 225 ALA A CA 1
ATOM 1746 C C . ALA A 1 225 ? 10.853 41.358 -26.980 1.00 44.06 225 ALA A C 1
ATOM 1748 O O . ALA A 1 225 ? 11.047 40.219 -26.569 1.00 44.06 225 ALA A O 1
ATOM 1749 N N . GLN A 1 226 ? 10.545 41.626 -28.255 1.00 52.31 226 GLN A N 1
ATOM 1750 C CA . GLN A 1 226 ? 10.803 40.808 -29.459 1.00 52.31 226 GLN A CA 1
ATOM 1751 C C . GLN A 1 226 ? 12.245 40.238 -29.482 1.00 52.31 226 GLN A C 1
ATOM 1753 O O . GLN A 1 226 ? 13.142 40.921 -28.980 1.00 52.31 226 GLN A O 1
ATOM 1758 N N . PRO A 1 227 ? 12.524 39.078 -30.128 1.00 56.34 227 PRO A N 1
ATOM 1759 C CA . PRO A 1 227 ? 12.555 39.027 -31.599 1.00 56.34 227 PRO A CA 1
ATOM 1760 C C . PRO A 1 227 ? 12.066 37.715 -32.276 1.00 56.34 227 PRO A C 1
ATOM 1762 O O . PRO A 1 227 ? 12.361 36.610 -31.849 1.00 56.34 227 PRO A O 1
ATOM 1765 N N . VAL A 1 228 ? 11.376 37.908 -33.410 1.00 59.75 228 VAL A N 1
ATOM 1766 C CA . VAL A 1 228 ? 11.535 37.230 -34.721 1.00 59.75 228 VAL A CA 1
ATOM 1767 C C . VAL A 1 228 ? 11.448 35.684 -34.806 1.00 59.75 228 VAL A C 1
ATOM 1769 O O . VAL A 1 228 ? 12.411 34.966 -34.571 1.00 59.75 228 VAL A O 1
ATOM 1772 N N . ASN A 1 229 ? 10.302 35.206 -35.313 1.00 51.34 229 ASN A N 1
ATOM 1773 C CA . ASN A 1 229 ? 10.109 33.922 -36.023 1.00 51.34 229 ASN A CA 1
ATOM 1774 C C . ASN A 1 229 ? 10.853 33.923 -37.382 1.00 51.34 229 ASN A C 1
ATOM 1776 O O . ASN A 1 229 ? 11.009 35.006 -37.954 1.00 51.34 229 ASN A O 1
ATOM 1780 N N . PRO A 1 230 ? 11.236 32.763 -37.969 1.00 62.06 230 PRO A N 1
ATOM 1781 C CA . PRO A 1 230 ? 10.332 32.076 -38.918 1.00 62.06 230 PRO A CA 1
ATOM 1782 C C . PRO A 1 230 ? 10.528 30.521 -38.932 1.00 62.06 230 PRO A C 1
ATOM 1784 O O . PRO A 1 230 ? 11.025 29.981 -37.951 1.00 62.06 230 PRO A O 1
ATOM 1787 N N . PRO A 1 231 ? 10.084 29.752 -39.951 1.00 60.88 231 PRO A N 1
ATOM 1788 C CA . PRO A 1 231 ? 8.785 29.076 -39.992 1.00 60.88 231 PRO A CA 1
ATOM 1789 C C . PRO A 1 231 ? 8.865 27.536 -40.197 1.00 60.88 231 PRO A C 1
ATOM 1791 O O . PRO A 1 231 ? 9.864 27.004 -40.657 1.00 60.88 231 PRO A O 1
ATOM 1794 N N . VAL A 1 232 ? 7.753 26.855 -39.885 1.00 58.50 232 VAL A N 1
ATOM 1795 C CA . VAL A 1 232 ? 7.187 25.612 -40.474 1.00 58.50 232 VAL A CA 1
ATOM 1796 C C . VAL A 1 232 ? 8.140 24.577 -41.112 1.00 58.50 232 VAL A C 1
ATOM 1798 O O . VAL A 1 232 ? 8.673 24.814 -42.189 1.00 58.50 232 VAL A O 1
ATOM 1801 N N . ALA A 1 233 ? 8.150 23.344 -40.584 1.00 40.47 233 ALA A N 1
ATOM 1802 C CA . ALA A 1 233 ? 8.188 22.131 -41.414 1.00 40.47 233 ALA A CA 1
ATOM 1803 C C . ALA A 1 233 ? 7.711 20.894 -40.636 1.00 40.47 233 ALA A C 1
ATOM 1805 O O . ALA A 1 233 ? 8.241 20.538 -39.587 1.00 40.47 233 ALA A O 1
ATOM 1806 N N . HIS A 1 234 ? 6.705 20.232 -41.199 1.00 54.84 234 HIS A N 1
ATOM 1807 C CA . HIS A 1 234 ? 6.290 18.877 -40.866 1.00 54.84 234 HIS A CA 1
ATOM 1808 C C . HIS A 1 234 ? 7.443 17.899 -41.129 1.00 54.84 234 HIS A C 1
ATOM 1810 O O . HIS A 1 234 ? 8.105 17.993 -42.162 1.00 54.84 234 HIS A O 1
ATOM 1816 N N . SER A 1 235 ? 7.672 16.929 -40.245 1.00 42.34 235 SER A N 1
ATOM 1817 C CA . SER A 1 235 ? 8.483 15.751 -40.567 1.00 42.34 235 SER A CA 1
ATOM 1818 C C . SER A 1 235 ? 7.976 14.538 -39.803 1.00 42.34 235 SER A C 1
ATOM 1820 O O . SER A 1 235 ? 8.010 14.464 -38.577 1.00 42.34 235 SER A O 1
ATOM 1822 N N . SER A 1 236 ? 7.446 13.620 -40.597 1.00 38.81 236 SER A N 1
ATOM 1823 C CA . SER A 1 236 ? 6.963 12.294 -40.267 1.00 38.81 236 SER A CA 1
ATOM 1824 C C . SER A 1 236 ? 7.968 11.516 -39.419 1.00 38.81 236 SER A C 1
ATOM 1826 O O . SER A 1 236 ? 9.118 11.318 -39.807 1.00 38.81 236 SER A O 1
ATOM 1828 N N . SER A 1 237 ? 7.502 11.037 -38.269 1.00 37.50 237 SER A N 1
ATOM 1829 C CA . SER A 1 237 ? 8.205 10.062 -37.445 1.00 37.50 237 SER A CA 1
ATOM 1830 C C . SER A 1 237 ? 8.179 8.710 -38.162 1.00 37.50 237 SER A C 1
ATOM 1832 O O . SER A 1 237 ? 7.139 8.062 -38.236 1.00 37.50 237 SER A O 1
ATOM 1834 N N . THR A 1 238 ? 9.314 8.313 -38.740 1.00 37.56 238 THR A N 1
ATOM 1835 C CA . THR A 1 238 ? 9.558 6.935 -39.184 1.00 37.56 238 THR A CA 1
ATOM 1836 C C . THR A 1 238 ? 10.433 6.282 -38.123 1.00 37.56 238 THR A C 1
ATOM 1838 O O . THR A 1 238 ? 11.614 6.603 -37.994 1.00 37.56 238 THR A O 1
ATOM 1841 N N . ALA A 1 239 ? 9.829 5.418 -37.310 1.00 40.59 239 ALA A N 1
ATOM 1842 C CA . ALA A 1 239 ? 10.530 4.594 -36.341 1.00 40.59 239 ALA A CA 1
ATOM 1843 C C . ALA A 1 239 ? 11.253 3.466 -37.087 1.00 40.59 239 ALA A C 1
ATOM 1845 O O . ALA A 1 239 ? 10.614 2.590 -37.663 1.00 40.59 239 ALA A O 1
ATOM 1846 N N . VAL A 1 240 ? 12.587 3.494 -37.090 1.00 44.91 240 VAL A N 1
ATOM 1847 C CA . VAL A 1 240 ? 13.409 2.383 -37.580 1.00 44.91 240 VAL A CA 1
ATOM 1848 C C . VAL A 1 240 ? 13.968 1.660 -36.360 1.00 44.91 240 VAL A C 1
ATOM 1850 O O . VAL A 1 240 ? 14.777 2.208 -35.609 1.00 44.91 240 VAL A O 1
ATOM 1853 N N . ALA A 1 241 ? 13.472 0.446 -36.131 1.00 44.75 241 ALA A N 1
ATOM 1854 C CA . ALA A 1 241 ? 13.960 -0.466 -35.110 1.00 44.75 241 ALA A CA 1
ATOM 1855 C C . ALA A 1 241 ? 15.402 -0.886 -35.440 1.00 44.75 241 ALA A C 1
ATOM 1857 O O . ALA A 1 241 ? 15.669 -1.425 -36.512 1.00 44.75 241 ALA A O 1
ATOM 1858 N N . SER A 1 242 ? 16.333 -0.628 -34.519 1.00 41.72 242 SER A N 1
ATOM 1859 C CA . SER A 1 242 ? 17.728 -1.058 -34.624 1.00 41.72 242 SER A CA 1
ATOM 1860 C C . SER A 1 242 ? 17.953 -2.252 -33.700 1.00 41.72 242 SER A C 1
ATOM 1862 O O . SER A 1 242 ? 18.045 -2.119 -32.478 1.00 41.72 242 SER A O 1
ATOM 1864 N N . THR A 1 243 ? 17.981 -3.438 -34.305 1.00 39.47 243 THR A N 1
ATOM 1865 C CA . THR A 1 243 ? 18.351 -4.714 -33.692 1.00 39.47 243 THR A CA 1
ATOM 1866 C C . THR A 1 243 ? 19.874 -4.792 -33.589 1.00 39.47 243 THR A C 1
ATOM 1868 O O . THR A 1 243 ? 20.559 -5.016 -34.583 1.00 39.47 243 THR A O 1
ATOM 1871 N N . ALA A 1 244 ? 20.416 -4.626 -32.381 1.00 43.50 244 ALA A N 1
ATOM 1872 C CA . ALA A 1 244 ? 21.818 -4.909 -32.088 1.00 43.50 244 ALA A CA 1
ATOM 1873 C C . ALA A 1 244 ? 21.961 -6.347 -31.565 1.00 43.50 244 ALA A C 1
ATOM 1875 O O . ALA A 1 244 ? 21.496 -6.684 -30.476 1.00 43.50 244 ALA A O 1
ATOM 1876 N N . ALA A 1 245 ? 22.615 -7.197 -32.356 1.00 41.09 245 ALA A N 1
ATOM 1877 C CA . ALA A 1 245 ? 23.110 -8.497 -31.930 1.00 41.09 245 ALA A CA 1
ATOM 1878 C C . ALA A 1 245 ? 24.348 -8.305 -31.036 1.00 41.09 245 ALA A C 1
ATOM 1880 O O . ALA A 1 245 ? 25.356 -7.753 -31.475 1.00 41.09 245 ALA A O 1
ATOM 1881 N N . HIS A 1 246 ? 24.281 -8.771 -29.786 1.00 43.69 246 HIS A N 1
ATOM 1882 C CA . HIS A 1 246 ? 25.436 -8.849 -28.895 1.00 43.69 246 HIS A CA 1
ATOM 1883 C C . HIS A 1 246 ? 26.046 -10.251 -28.920 1.00 43.69 246 HIS A C 1
ATOM 1885 O O . HIS A 1 246 ? 25.473 -11.219 -28.421 1.00 43.69 246 HIS A O 1
ATOM 1891 N N . THR A 1 247 ? 27.244 -10.322 -29.495 1.00 36.81 247 THR A N 1
ATOM 1892 C CA . THR A 1 247 ? 28.175 -11.447 -29.420 1.00 36.81 247 THR A CA 1
ATOM 1893 C C . THR A 1 247 ? 28.798 -11.521 -28.024 1.00 36.81 247 THR A C 1
ATOM 1895 O O . THR A 1 247 ? 29.123 -10.508 -27.408 1.00 36.81 247 THR A O 1
ATOM 1898 N N . SER A 1 248 ? 28.929 -12.746 -27.529 1.00 43.28 248 SER A N 1
ATOM 1899 C CA . SER A 1 248 ? 29.315 -13.130 -26.175 1.00 43.28 248 SER A CA 1
ATOM 1900 C C . SER A 1 248 ? 30.748 -12.742 -25.789 1.00 43.28 248 SER A C 1
ATOM 1902 O O . SER A 1 248 ? 31.691 -13.066 -26.507 1.00 43.28 248 SER A O 1
ATOM 1904 N N . SER A 1 249 ? 30.912 -12.199 -24.579 1.00 36.50 249 SER A N 1
ATOM 1905 C CA . SER A 1 249 ? 32.193 -12.162 -23.863 1.00 36.50 249 SER A CA 1
ATOM 1906 C C . SER A 1 249 ? 32.052 -12.913 -22.543 1.00 36.50 249 SER A C 1
ATOM 1908 O O . SER A 1 249 ? 31.245 -12.573 -21.681 1.00 36.50 249 SER A O 1
ATOM 1910 N N . HIS A 1 250 ? 32.847 -13.968 -22.429 1.00 48.66 250 HIS A N 1
ATOM 1911 C CA . HIS A 1 250 ? 33.000 -14.865 -21.296 1.00 48.66 250 HIS A CA 1
ATOM 1912 C C . HIS A 1 250 ? 33.501 -14.100 -20.055 1.00 48.66 250 HIS A C 1
ATOM 1914 O O . HIS A 1 250 ? 34.620 -13.594 -20.050 1.00 48.66 250 HIS A O 1
ATOM 1920 N N . SER A 1 251 ? 32.678 -14.021 -19.005 1.00 42.00 251 SER A N 1
ATOM 1921 C CA . SER A 1 251 ? 33.077 -13.566 -17.669 1.00 42.00 251 SER A CA 1
ATOM 1922 C C . SER A 1 251 ? 32.548 -14.559 -16.637 1.00 42.00 251 SER A C 1
ATOM 1924 O O . SER A 1 251 ? 31.347 -14.640 -16.376 1.00 42.00 251 SER A O 1
ATOM 1926 N N . THR A 1 252 ? 33.454 -15.365 -16.090 1.00 42.53 252 THR A N 1
ATOM 1927 C CA . THR A 1 252 ? 33.227 -16.261 -14.952 1.00 42.53 252 THR A CA 1
ATOM 1928 C C . THR A 1 252 ? 33.108 -15.440 -13.671 1.00 42.53 252 THR A C 1
ATOM 1930 O O . THR A 1 252 ? 34.060 -15.289 -12.911 1.00 42.53 252 THR A O 1
ATOM 1933 N N . ASN A 1 253 ? 31.913 -14.908 -13.446 1.00 38.56 253 ASN A N 1
ATOM 1934 C CA . ASN A 1 253 ? 31.426 -14.471 -12.144 1.00 38.56 253 ASN A CA 1
ATOM 1935 C C . ASN A 1 253 ? 30.436 -15.556 -11.672 1.00 38.56 253 ASN A C 1
ATOM 1937 O O . ASN A 1 253 ? 29.657 -16.015 -12.516 1.00 38.56 253 ASN A O 1
ATOM 1941 N N . PRO A 1 254 ? 30.431 -16.029 -10.407 1.00 42.94 254 PRO A N 1
ATOM 1942 C CA . PRO A 1 254 ? 29.395 -16.935 -9.917 1.00 42.94 254 PRO A CA 1
ATOM 1943 C C . PRO A 1 254 ? 28.050 -16.201 -9.906 1.00 42.94 254 PRO A C 1
ATOM 1945 O O . PRO A 1 254 ? 27.625 -15.610 -8.917 1.00 42.94 254 PRO A O 1
ATOM 1948 N N . SER A 1 255 ? 27.404 -16.216 -11.068 1.00 37.28 255 SER A N 1
ATOM 1949 C CA . SER A 1 255 ? 26.044 -15.771 -11.288 1.00 37.28 255 SER A CA 1
ATOM 1950 C C . SER A 1 255 ? 25.146 -16.707 -10.496 1.00 37.28 255 SER A C 1
ATOM 1952 O O . SER A 1 255 ? 24.932 -17.862 -10.872 1.00 37.28 255 SER A O 1
ATOM 1954 N N . ILE A 1 256 ? 24.664 -16.216 -9.356 1.00 39.50 256 ILE A N 1
ATOM 1955 C CA . ILE A 1 256 ? 23.494 -16.760 -8.676 1.00 39.50 256 ILE A CA 1
ATOM 1956 C C . ILE A 1 256 ? 22.358 -16.580 -9.675 1.00 39.50 256 ILE A C 1
ATOM 1958 O O . ILE A 1 256 ? 21.741 -15.523 -9.743 1.00 39.50 256 ILE A O 1
ATOM 1962 N N . ASN A 1 257 ? 22.171 -17.585 -10.526 1.00 37.66 2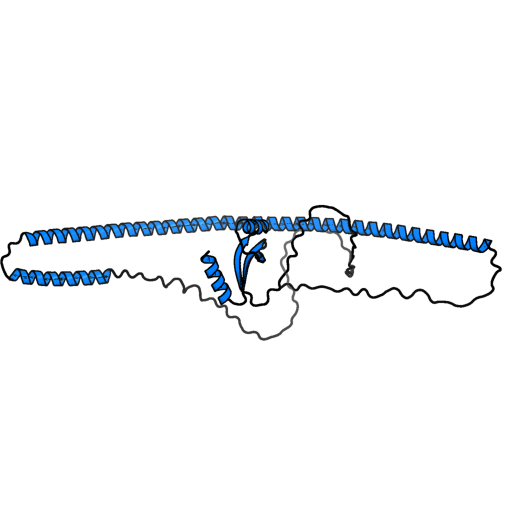57 ASN A N 1
ATOM 1963 C CA . ASN A 1 257 ? 21.134 -17.617 -11.536 1.00 37.66 257 ASN A CA 1
ATOM 1964 C C . ASN A 1 257 ? 19.802 -17.575 -10.769 1.00 37.66 257 ASN A C 1
ATOM 1966 O O . ASN A 1 257 ? 19.498 -18.551 -10.073 1.00 37.66 257 ASN A O 1
ATOM 1970 N N . PRO A 1 258 ? 19.049 -16.456 -10.778 1.00 46.50 258 PRO A N 1
ATOM 1971 C CA . PRO A 1 258 ? 17.794 -16.397 -10.055 1.00 46.50 258 PRO A CA 1
ATOM 1972 C C . PRO A 1 258 ? 16.891 -17.449 -10.689 1.00 46.50 258 PRO A C 1
ATOM 1974 O O . PRO A 1 258 ? 16.579 -17.374 -11.878 1.00 46.50 258 PRO A O 1
ATOM 1977 N N . ALA A 1 259 ? 16.550 -18.479 -9.912 1.00 48.03 259 ALA A N 1
ATOM 1978 C CA . ALA A 1 259 ? 15.674 -19.557 -10.339 1.00 48.03 259 ALA A CA 1
ATOM 1979 C C . ALA A 1 259 ? 14.476 -18.955 -11.084 1.00 48.03 259 ALA A C 1
ATOM 1981 O O . ALA A 1 259 ? 13.810 -18.059 -10.558 1.00 48.03 259 ALA A O 1
ATOM 1982 N N . SER A 1 260 ? 14.263 -19.392 -12.330 1.00 46.12 260 SER A N 1
ATOM 1983 C CA . SER A 1 260 ? 13.269 -18.828 -13.241 1.00 46.12 260 SER A CA 1
ATOM 1984 C C . SER A 1 260 ? 11.945 -18.605 -12.516 1.00 46.12 260 SER A C 1
ATOM 1986 O O . SER A 1 260 ? 11.260 -19.553 -12.129 1.00 46.12 260 SER A O 1
ATOM 1988 N N . THR A 1 261 ? 11.605 -17.334 -12.296 1.00 53.53 261 THR A N 1
ATOM 1989 C CA . THR A 1 261 ? 10.371 -16.941 -11.619 1.00 53.53 261 THR A CA 1
ATOM 1990 C C . THR A 1 261 ? 9.214 -17.277 -12.550 1.00 53.53 261 THR A C 1
ATOM 1992 O O . THR A 1 261 ? 8.914 -16.544 -13.490 1.00 53.53 261 THR A O 1
ATOM 1995 N N . LYS A 1 262 ? 8.599 -18.442 -12.337 1.00 61.19 262 LYS A N 1
ATOM 1996 C CA . LYS A 1 262 ? 7.445 -18.893 -13.112 1.00 61.19 262 LYS A CA 1
ATOM 1997 C C . LYS A 1 262 ? 6.247 -18.018 -12.750 1.00 61.19 262 LYS A C 1
ATOM 1999 O O . LYS A 1 262 ? 5.658 -18.185 -11.685 1.00 61.19 262 LYS A O 1
ATOM 2004 N N . GLN A 1 263 ? 5.894 -17.089 -13.632 1.00 63.44 263 GLN A N 1
ATOM 2005 C CA . GLN A 1 263 ? 4.667 -16.308 -13.510 1.00 63.44 263 GLN A CA 1
ATOM 2006 C C . GLN A 1 263 ? 3.468 -17.234 -13.758 1.00 63.44 263 GLN A C 1
ATOM 2008 O O . GLN A 1 263 ? 3.429 -17.957 -14.754 1.00 63.44 263 GLN A O 1
ATOM 2013 N N . ILE A 1 264 ? 2.517 -17.265 -12.824 1.00 63.03 264 ILE A N 1
ATOM 2014 C CA . ILE A 1 264 ? 1.282 -18.049 -12.941 1.00 63.03 264 ILE A CA 1
ATOM 2015 C C . ILE A 1 264 ? 0.156 -17.052 -13.230 1.00 63.03 264 ILE A C 1
ATOM 2017 O O . ILE A 1 264 ? -0.036 -16.146 -12.417 1.00 63.03 264 ILE A O 1
ATOM 2021 N N . PRO A 1 265 ? -0.586 -17.181 -14.346 1.00 69.69 265 PRO A N 1
ATOM 2022 C CA . PRO A 1 265 ? -1.749 -16.338 -14.586 1.00 69.69 265 PRO A CA 1
ATOM 2023 C C . PRO A 1 265 ? -2.794 -16.619 -13.501 1.00 69.69 265 PRO A C 1
ATOM 2025 O O . PRO A 1 265 ? -3.280 -17.743 -13.355 1.00 69.69 265 PRO A O 1
ATOM 2028 N N . VAL A 1 266 ? -3.099 -15.602 -12.700 1.00 67.12 266 VAL A N 1
ATOM 2029 C CA . VAL A 1 266 ? -4.129 -15.667 -11.662 1.00 67.12 266 VAL A CA 1
ATOM 2030 C C . VAL A 1 266 ? -5.473 -15.539 -12.373 1.00 67.12 266 VAL A C 1
ATOM 2032 O O . VAL A 1 266 ? -5.838 -14.453 -12.805 1.00 67.12 266 VAL A O 1
ATOM 2035 N N . ASN A 1 267 ? -6.173 -16.657 -12.575 1.00 72.88 267 ASN A N 1
ATOM 2036 C CA . ASN A 1 267 ? -7.531 -16.637 -13.125 1.00 72.88 267 ASN A CA 1
ATOM 2037 C C . ASN A 1 267 ? -8.510 -15.979 -12.123 1.00 72.88 267 ASN A C 1
ATOM 2039 O O . ASN A 1 267 ? -8.208 -15.920 -10.929 1.00 72.88 267 ASN A O 1
ATOM 2043 N N . ASP A 1 268 ? -9.684 -15.542 -12.590 1.00 62.94 268 ASP A N 1
ATOM 2044 C CA . ASP A 1 268 ? -10.579 -14.558 -11.939 1.00 62.94 268 ASP A CA 1
ATOM 2045 C C . ASP A 1 268 ? -11.088 -14.865 -10.508 1.00 62.94 268 ASP A C 1
ATOM 2047 O O . ASP A 1 268 ? -11.774 -14.033 -9.915 1.00 62.94 268 ASP A O 1
ATOM 2051 N N . GLN A 1 269 ? -10.789 -16.022 -9.904 1.00 60.06 269 GLN A N 1
ATOM 2052 C CA . GLN A 1 269 ? -11.323 -16.399 -8.582 1.00 60.06 269 GLN A CA 1
ATOM 2053 C C . GLN A 1 269 ? -10.338 -17.187 -7.705 1.00 60.06 269 GLN A C 1
ATOM 2055 O O . GLN A 1 269 ? -10.664 -18.245 -7.163 1.00 60.06 269 GLN A O 1
ATOM 2060 N N . LEU A 1 270 ? -9.117 -16.681 -7.536 1.00 84.56 270 LEU A N 1
ATOM 2061 C CA . LEU A 1 270 ? -8.193 -17.208 -6.529 1.00 84.56 270 LEU A CA 1
ATOM 2062 C C . LEU A 1 270 ? -8.201 -16.321 -5.278 1.00 84.56 270 LEU A C 1
ATOM 2064 O O . LEU A 1 270 ? -7.906 -15.133 -5.334 1.00 84.56 270 LEU A O 1
ATOM 2068 N N . TYR A 1 271 ? -8.510 -16.921 -4.131 1.00 91.12 271 TYR A N 1
ATOM 2069 C CA . TYR A 1 271 ? -8.356 -16.307 -2.816 1.00 91.12 271 TYR A CA 1
ATOM 2070 C C . TYR A 1 271 ? -6.913 -16.502 -2.346 1.00 91.12 271 TYR A C 1
ATOM 2072 O O . TYR A 1 271 ? -6.450 -17.639 -2.210 1.00 91.12 271 TYR A O 1
ATOM 2080 N N . SER A 1 272 ? -6.200 -15.409 -2.084 1.00 92.75 272 SER A N 1
ATOM 2081 C CA . SER A 1 272 ? -4.846 -15.430 -1.532 1.00 92.75 272 SER A CA 1
ATOM 2082 C C . SER A 1 272 ? -4.872 -15.223 -0.018 1.00 92.75 272 SER A C 1
ATOM 2084 O O . SER A 1 272 ? -5.659 -14.441 0.515 1.00 92.75 272 SER A O 1
ATOM 2086 N N . LEU A 1 273 ? -4.006 -15.945 0.694 1.00 93.62 273 LEU A N 1
ATOM 2087 C CA . LEU A 1 273 ? -3.756 -15.695 2.110 1.00 93.62 273 LEU A CA 1
ATOM 2088 C C . LEU A 1 273 ? -2.495 -14.838 2.250 1.00 93.62 273 LEU A C 1
ATOM 2090 O O . LEU A 1 273 ? -1.377 -15.350 2.159 1.00 93.62 273 LEU A O 1
ATOM 2094 N N . GLN A 1 274 ? -2.686 -13.535 2.442 1.00 95.06 274 GLN A N 1
ATOM 2095 C CA . GLN A 1 274 ? -1.606 -12.587 2.702 1.00 95.06 274 GLN A CA 1
ATOM 2096 C C . GLN A 1 274 ? -1.144 -12.692 4.158 1.00 95.06 274 GLN A C 1
ATOM 2098 O O . GLN A 1 274 ? -1.960 -12.638 5.075 1.00 95.06 274 GLN A O 1
ATOM 2103 N N . ILE A 1 275 ? 0.169 -12.811 4.362 1.00 93.12 275 ILE A N 1
ATOM 2104 C CA . ILE A 1 275 ? 0.766 -12.824 5.706 1.00 93.12 275 ILE A CA 1
ATOM 2105 C C . ILE A 1 275 ? 1.169 -11.407 6.110 1.00 93.12 275 ILE A C 1
ATOM 2107 O O . ILE A 1 275 ? 0.801 -10.917 7.173 1.00 93.12 275 ILE A O 1
ATOM 2111 N N . ILE A 1 276 ? 1.964 -10.760 5.257 1.00 96.06 276 ILE A N 1
ATOM 2112 C CA . ILE A 1 276 ? 2.627 -9.487 5.538 1.00 96.06 276 ILE A CA 1
ATOM 2113 C C . ILE A 1 276 ? 3.015 -8.809 4.218 1.00 96.06 276 ILE A C 1
ATOM 2115 O O . ILE A 1 276 ? 3.099 -9.471 3.181 1.00 96.06 276 ILE A O 1
ATOM 2119 N N . GLY A 1 277 ? 3.236 -7.496 4.242 1.00 95.88 277 GLY A N 1
ATOM 2120 C CA . GLY A 1 277 ? 3.809 -6.758 3.118 1.00 95.88 277 GLY A CA 1
ATOM 2121 C C . GLY A 1 277 ? 4.949 -5.843 3.562 1.00 95.88 277 GLY A C 1
ATOM 2122 O O . GLY A 1 277 ? 4.991 -5.421 4.718 1.00 95.88 277 GLY A O 1
ATOM 2123 N N . PHE A 1 278 ? 5.872 -5.567 2.643 1.00 97.50 278 PHE A N 1
ATOM 2124 C CA . PHE A 1 278 ? 7.071 -4.756 2.860 1.00 97.50 278 PHE A CA 1
ATOM 2125 C C . PHE A 1 278 ? 7.237 -3.724 1.741 1.00 97.50 278 PHE A C 1
ATOM 2127 O O . PHE A 1 278 ? 6.859 -3.972 0.600 1.00 97.50 278 PHE A O 1
ATOM 2134 N N . PHE A 1 279 ? 7.866 -2.583 2.032 1.00 97.19 279 PHE A N 1
ATOM 2135 C CA . PHE A 1 279 ? 8.260 -1.614 0.994 1.00 97.19 279 PHE A CA 1
ATOM 2136 C C . PHE A 1 279 ? 9.599 -1.964 0.320 1.00 97.19 279 PHE A C 1
ATOM 2138 O O . PHE A 1 279 ? 9.964 -1.341 -0.674 1.00 97.19 279 PHE A O 1
ATOM 2145 N N . SER A 1 280 ? 10.331 -2.955 0.843 1.00 95.62 280 SER A N 1
ATOM 2146 C CA . SER A 1 280 ? 11.600 -3.440 0.296 1.00 95.62 280 SER A CA 1
ATOM 2147 C C . SER A 1 280 ? 11.539 -4.941 0.020 1.00 95.62 280 SER A C 1
ATOM 2149 O O . SER A 1 280 ? 11.124 -5.730 0.871 1.00 95.62 280 SER A O 1
ATOM 2151 N N . PHE A 1 281 ? 11.991 -5.346 -1.168 1.00 96.06 281 PHE A N 1
ATOM 2152 C CA . PHE A 1 281 ? 12.101 -6.758 -1.535 1.00 96.06 281 PHE A CA 1
ATOM 2153 C C . PHE A 1 281 ? 13.145 -7.494 -0.680 1.00 96.06 281 PHE A C 1
ATOM 2155 O O . PHE A 1 281 ? 12.959 -8.656 -0.331 1.00 96.06 281 PHE A O 1
ATOM 2162 N N . GLU A 1 282 ? 14.219 -6.807 -0.289 1.00 96.31 282 GLU A N 1
ATOM 2163 C CA . GLU A 1 282 ? 15.277 -7.366 0.558 1.00 96.31 282 GLU A CA 1
ATOM 2164 C C . GLU A 1 282 ? 14.766 -7.675 1.969 1.00 96.31 282 GLU A C 1
ATOM 2166 O O . GLU A 1 282 ? 15.108 -8.711 2.535 1.00 96.31 282 GLU A O 1
ATOM 2171 N N . GLU A 1 283 ? 13.898 -6.820 2.522 1.00 96.12 283 GLU A N 1
ATOM 2172 C CA . GLU A 1 283 ? 13.253 -7.062 3.819 1.00 96.12 283 GLU A CA 1
ATOM 2173 C C . GLU A 1 283 ? 12.309 -8.262 3.761 1.00 96.12 283 GLU A C 1
ATOM 2175 O O . GLU A 1 283 ? 12.330 -9.101 4.665 1.00 96.12 283 GLU A O 1
ATOM 2180 N N . LEU A 1 284 ? 11.534 -8.384 2.676 1.00 95.94 284 LEU A N 1
ATOM 2181 C CA . LEU A 1 284 ? 10.706 -9.561 2.427 1.00 95.94 284 LEU A CA 1
ATOM 2182 C C . LEU A 1 284 ? 11.575 -10.823 2.373 1.00 95.94 284 LEU A C 1
ATOM 2184 O O . LEU A 1 284 ? 11.270 -11.805 3.049 1.00 95.94 284 LEU A O 1
ATOM 2188 N N . LEU A 1 285 ? 12.689 -10.796 1.635 1.00 94.31 285 LEU A N 1
ATOM 2189 C CA . LEU A 1 285 ? 13.606 -11.932 1.539 1.00 94.31 285 LEU A CA 1
ATOM 2190 C C . LEU A 1 285 ? 14.220 -12.277 2.907 1.00 94.31 285 LEU A C 1
ATOM 2192 O O . LEU A 1 285 ? 14.200 -13.435 3.322 1.00 94.31 285 LEU A O 1
ATOM 2196 N N . ALA A 1 286 ? 14.696 -11.283 3.657 1.00 94.25 286 ALA A N 1
ATOM 2197 C CA . ALA A 1 286 ? 15.246 -11.482 4.995 1.00 94.25 286 ALA A CA 1
ATOM 2198 C C . ALA A 1 286 ? 14.205 -12.066 5.965 1.00 94.25 286 ALA A C 1
ATOM 2200 O O . ALA A 1 286 ? 14.525 -12.949 6.764 1.00 94.25 286 ALA A O 1
ATOM 2201 N N . TYR A 1 287 ? 12.947 -11.624 5.879 1.00 94.94 287 TYR A N 1
ATOM 2202 C CA . TYR A 1 287 ? 11.839 -12.190 6.646 1.00 94.94 287 TYR A CA 1
ATOM 2203 C C . TYR A 1 287 ? 11.619 -13.670 6.307 1.00 94.94 287 TYR A C 1
ATOM 2205 O O . TYR A 1 287 ? 11.518 -14.496 7.216 1.00 94.94 287 TYR A O 1
ATOM 2213 N N . THR A 1 288 ? 11.641 -14.025 5.015 1.00 94.12 288 THR A N 1
ATOM 2214 C CA . THR A 1 288 ? 11.485 -15.422 4.570 1.00 94.12 288 THR A CA 1
ATOM 2215 C C . THR A 1 288 ? 12.627 -16.340 5.010 1.00 94.12 288 THR A C 1
ATOM 2217 O O . THR A 1 288 ? 12.415 -17.536 5.163 1.00 94.12 288 THR A O 1
ATOM 2220 N N . GLN A 1 289 ? 13.822 -15.798 5.259 1.00 93.69 289 GLN A N 1
ATOM 2221 C CA . GLN A 1 289 ? 14.962 -16.565 5.774 1.00 93.69 289 GLN A CA 1
ATOM 2222 C C . GLN A 1 289 ? 14.907 -16.765 7.294 1.00 93.69 289 GLN A C 1
ATOM 2224 O O . GLN A 1 289 ? 15.407 -17.764 7.808 1.00 93.69 289 GLN A O 1
ATOM 2229 N N . ARG A 1 290 ? 14.318 -15.812 8.030 1.00 95.06 290 ARG A N 1
ATOM 2230 C CA . ARG A 1 290 ? 14.212 -15.868 9.498 1.00 95.06 290 ARG A CA 1
ATOM 2231 C C . ARG A 1 290 ? 13.120 -16.818 9.971 1.00 95.06 290 ARG A C 1
ATOM 2233 O O . ARG A 1 290 ? 13.265 -17.441 11.019 1.00 95.06 290 ARG A O 1
ATOM 2240 N N . ILE A 1 291 ? 12.023 -16.901 9.226 1.00 92.69 291 ILE A N 1
ATOM 2241 C CA . ILE A 1 291 ? 10.859 -17.711 9.584 1.00 92.69 291 ILE A CA 1
ATOM 2242 C C . ILE A 1 291 ? 10.841 -18.953 8.706 1.00 92.69 291 ILE A C 1
ATOM 2244 O O . ILE A 1 291 ? 11.001 -18.867 7.493 1.00 92.69 291 ILE A O 1
ATOM 2248 N N . ARG A 1 292 ? 10.608 -20.122 9.311 1.00 88.75 292 ARG A N 1
ATOM 2249 C CA . ARG A 1 292 ? 10.391 -21.362 8.558 1.00 88.75 292 ARG A CA 1
ATOM 2250 C C . ARG A 1 292 ? 9.034 -21.310 7.860 1.00 88.75 292 ARG A C 1
ATOM 2252 O O . ARG A 1 292 ? 8.025 -21.739 8.412 1.00 88.75 292 ARG A O 1
ATOM 2259 N N . LEU A 1 293 ? 9.021 -20.748 6.659 1.00 89.25 293 LEU A N 1
ATOM 2260 C CA . LEU A 1 293 ? 7.867 -20.753 5.768 1.00 89.25 293 LEU A CA 1
ATOM 2261 C C . LEU A 1 293 ? 7.751 -22.104 5.033 1.00 89.25 293 LEU A C 1
ATOM 2263 O O . LEU A 1 293 ? 8.718 -22.871 4.996 1.00 89.25 293 LEU A O 1
ATOM 2267 N N . PRO A 1 294 ? 6.579 -22.425 4.455 1.00 83.31 294 PRO A N 1
ATOM 2268 C CA . PRO A 1 294 ? 6.415 -23.605 3.610 1.00 83.31 294 PRO A CA 1
ATOM 2269 C C . PRO A 1 294 ? 7.383 -23.603 2.421 1.00 83.31 294 PRO A C 1
ATOM 2271 O O . PRO A 1 294 ? 7.847 -22.552 1.989 1.00 83.31 294 PRO A O 1
ATOM 2274 N N . GLU A 1 295 ? 7.603 -24.779 1.826 1.00 76.31 295 GLU A N 1
ATOM 2275 C CA . GLU A 1 295 ? 8.520 -24.976 0.688 1.00 76.31 295 GLU A CA 1
ATOM 2276 C C . GLU A 1 295 ? 8.222 -24.059 -0.514 1.00 76.31 295 GLU A C 1
ATOM 2278 O O . GLU A 1 295 ? 9.113 -23.741 -1.298 1.00 76.31 295 GLU A O 1
ATOM 2283 N N . LYS A 1 296 ? 6.969 -23.612 -0.662 1.00 86.62 296 LYS A N 1
ATOM 2284 C CA . LYS A 1 296 ? 6.547 -22.697 -1.724 1.00 86.62 296 LYS A CA 1
ATOM 2285 C C . LYS A 1 296 ? 5.782 -21.527 -1.128 1.00 86.62 296 LYS A C 1
ATOM 2287 O O . LYS A 1 296 ? 4.707 -21.713 -0.563 1.00 86.62 296 LYS A O 1
ATOM 2292 N N . VAL A 1 297 ? 6.330 -20.334 -1.315 1.00 89.75 297 VAL A N 1
ATOM 2293 C CA . VAL A 1 297 ? 5.673 -19.058 -1.041 1.00 89.75 297 VAL A CA 1
ATOM 2294 C C . VAL A 1 297 ? 5.628 -18.240 -2.319 1.00 89.75 297 VAL A C 1
ATOM 2296 O O . VAL A 1 297 ? 6.509 -18.348 -3.173 1.00 89.75 297 VAL A O 1
ATOM 2299 N N . TYR A 1 298 ? 4.580 -17.441 -2.457 1.00 92.56 298 TYR A N 1
ATOM 2300 C CA . TYR A 1 298 ? 4.398 -16.546 -3.589 1.00 92.56 298 TYR A CA 1
ATOM 2301 C C . TYR A 1 298 ? 4.587 -15.115 -3.100 1.00 92.56 298 TYR A C 1
ATOM 2303 O O . TYR A 1 298 ? 4.299 -14.80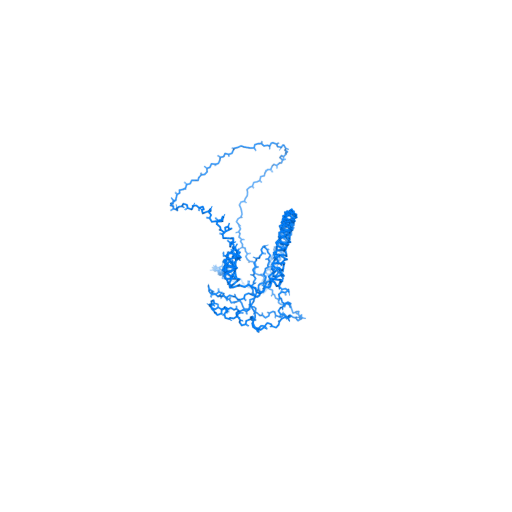7 -1.943 1.00 92.56 298 TYR A O 1
ATOM 2311 N N . PHE A 1 299 ? 5.048 -14.227 -3.971 1.00 94.06 299 PHE A N 1
ATOM 2312 C CA . PHE A 1 299 ? 5.009 -12.798 -3.695 1.00 94.06 299 PHE A CA 1
ATOM 2313 C C . PHE A 1 299 ? 4.296 -12.076 -4.829 1.00 94.06 299 PHE A C 1
ATOM 2315 O O . PHE A 1 299 ? 4.330 -12.514 -5.980 1.00 94.06 299 PHE A O 1
ATOM 2322 N N . GLN A 1 300 ? 3.641 -10.978 -4.482 1.00 93.56 300 GLN A N 1
ATOM 2323 C CA . GLN A 1 300 ? 2.997 -10.084 -5.427 1.00 93.56 300 GLN A CA 1
ATOM 2324 C C . GLN A 1 300 ? 3.587 -8.691 -5.254 1.00 93.56 300 GLN A C 1
ATOM 2326 O O . GLN A 1 300 ? 3.740 -8.206 -4.133 1.00 93.56 300 GLN A O 1
ATOM 2331 N N . THR A 1 301 ? 3.923 -8.055 -6.371 1.00 95.12 301 THR A N 1
ATOM 2332 C CA . THR A 1 301 ? 4.336 -6.655 -6.382 1.00 95.12 301 THR A CA 1
ATOM 2333 C C . THR A 1 301 ? 3.109 -5.795 -6.643 1.00 95.12 301 THR A C 1
ATOM 2335 O O . THR A 1 301 ? 2.484 -5.892 -7.697 1.00 95.12 301 THR A O 1
ATOM 2338 N N . GLU A 1 302 ? 2.773 -4.949 -5.682 1.00 94.00 302 GLU A N 1
ATOM 2339 C CA . GLU A 1 302 ? 1.725 -3.942 -5.773 1.00 94.00 302 GLU A CA 1
ATOM 2340 C C . GLU A 1 302 ? 2.328 -2.535 -5.710 1.00 94.00 302 GLU A C 1
ATOM 2342 O O . GLU A 1 302 ? 3.523 -2.345 -5.480 1.00 94.00 302 GLU A O 1
ATOM 2347 N N . THR A 1 303 ? 1.494 -1.521 -5.933 1.00 94.75 303 THR A N 1
ATOM 2348 C CA . THR A 1 303 ? 1.864 -0.119 -5.721 1.00 94.75 303 THR A CA 1
ATOM 2349 C C . THR A 1 303 ? 0.980 0.461 -4.626 1.00 94.75 303 THR A C 1
ATOM 2351 O O . THR A 1 303 ? -0.232 0.557 -4.800 1.00 94.75 303 THR A O 1
ATOM 2354 N N . TYR A 1 304 ? 1.582 0.885 -3.514 1.00 93.19 304 TYR A N 1
ATOM 2355 C CA . TYR A 1 304 ? 0.885 1.522 -2.396 1.00 93.19 304 TYR A CA 1
ATOM 2356 C C . TYR A 1 304 ? 1.452 2.932 -2.186 1.00 93.19 304 TYR A C 1
ATOM 2358 O O . TYR A 1 304 ? 2.647 3.104 -1.948 1.00 93.19 304 TYR A O 1
ATOM 2366 N N . HIS A 1 305 ? 0.609 3.961 -2.343 1.00 92.69 305 HIS A N 1
ATOM 2367 C CA . HIS A 1 305 ? 1.004 5.386 -2.324 1.00 92.69 305 HIS A CA 1
ATOM 2368 C C . HIS A 1 305 ? 2.168 5.735 -3.269 1.00 92.69 305 HIS A C 1
ATOM 2370 O O . HIS A 1 305 ? 3.075 6.489 -2.915 1.00 92.69 305 HIS A O 1
ATOM 2376 N N . GLY A 1 306 ? 2.161 5.166 -4.478 1.00 91.94 306 GLY A N 1
ATOM 2377 C CA . GLY A 1 306 ? 3.192 5.423 -5.492 1.00 91.94 306 GLY A CA 1
ATOM 2378 C C . GLY A 1 306 ? 4.555 4.794 -5.187 1.00 91.94 306 GLY A C 1
ATOM 2379 O O . GLY A 1 306 ? 5.534 5.121 -5.852 1.00 91.94 306 GLY A O 1
ATOM 2380 N N . ARG A 1 307 ? 4.635 3.904 -4.190 1.00 93.38 307 ARG A N 1
ATOM 2381 C CA . ARG A 1 307 ? 5.835 3.130 -3.856 1.00 93.38 307 ARG A CA 1
ATOM 2382 C C . ARG A 1 307 ? 5.584 1.640 -4.104 1.00 93.38 307 ARG A C 1
ATOM 2384 O O . ARG A 1 307 ? 4.449 1.195 -3.907 1.00 93.38 307 ARG A O 1
ATOM 2391 N N . PRO A 1 308 ? 6.603 0.869 -4.522 1.00 95.06 308 PRO A N 1
ATOM 2392 C CA . PRO A 1 308 ? 6.471 -0.576 -4.637 1.00 95.06 308 PRO A CA 1
ATOM 2393 C C . PRO A 1 308 ? 6.172 -1.182 -3.261 1.00 95.06 308 PRO A C 1
ATOM 2395 O O . PRO A 1 308 ? 6.789 -0.820 -2.258 1.00 95.06 308 PRO A O 1
ATOM 2398 N N . TRP A 1 309 ? 5.197 -2.081 -3.224 1.00 97.12 309 TRP A N 1
ATOM 2399 C CA . TRP A 1 309 ? 4.751 -2.800 -2.039 1.00 97.12 309 TRP A CA 1
ATOM 2400 C C . TRP A 1 309 ? 4.777 -4.293 -2.347 1.00 97.12 309 TRP A C 1
ATOM 2402 O O . TRP A 1 309 ? 4.065 -4.772 -3.224 1.00 97.12 309 TRP A O 1
ATOM 2412 N N . PHE A 1 310 ? 5.643 -5.026 -1.662 1.00 97.19 310 PHE A N 1
ATOM 2413 C CA . PHE A 1 310 ? 5.862 -6.447 -1.878 1.00 97.19 310 PHE A CA 1
ATOM 2414 C C . PHE A 1 310 ? 5.054 -7.234 -0.856 1.00 97.19 310 PHE A C 1
ATOM 2416 O O . PHE A 1 310 ? 5.347 -7.203 0.339 1.00 97.19 310 PHE A O 1
ATOM 2423 N N . VAL A 1 311 ? 4.027 -7.933 -1.324 1.00 96.69 311 VAL A N 1
ATOM 2424 C CA . VAL A 1 311 ? 3.127 -8.731 -0.495 1.00 96.69 311 VAL A CA 1
ATOM 2425 C C . VAL A 1 311 ? 3.583 -10.181 -0.497 1.00 96.69 311 VAL A C 1
ATOM 2427 O O . VAL A 1 311 ? 3.725 -10.785 -1.559 1.00 96.69 311 VAL A O 1
ATOM 2430 N N . LEU A 1 312 ? 3.772 -10.759 0.688 1.00 96.00 312 LEU A N 1
ATOM 2431 C CA . LEU A 1 312 ? 4.056 -12.180 0.853 1.00 96.00 312 LEU A CA 1
ATOM 2432 C C . LEU A 1 312 ? 2.744 -12.967 0.975 1.00 96.00 312 LEU A C 1
ATOM 2434 O O . LEU A 1 312 ? 1.962 -12.771 1.913 1.00 96.00 312 LEU A O 1
ATOM 2438 N N . ILE A 1 313 ? 2.527 -13.885 0.034 1.00 95.06 313 ILE A N 1
ATOM 2439 C CA . ILE A 1 313 ? 1.338 -14.730 -0.066 1.00 95.06 313 ILE A CA 1
ATOM 2440 C C . ILE A 1 313 ? 1.706 -16.157 0.349 1.00 95.06 313 ILE A C 1
ATOM 2442 O O . ILE A 1 313 ? 2.530 -16.824 -0.281 1.00 95.06 313 ILE A O 1
ATOM 2446 N N . HIS A 1 314 ? 1.051 -16.640 1.404 1.00 92.88 314 HIS A N 1
ATOM 2447 C CA . HIS A 1 314 ? 1.266 -17.977 1.951 1.00 92.88 314 HIS A CA 1
ATOM 2448 C C . HIS A 1 314 ? 0.758 -19.079 1.013 1.00 92.88 314 HIS A C 1
ATOM 2450 O O . HIS A 1 314 ? 1.440 -20.067 0.758 1.00 92.88 314 HIS A O 1
ATOM 2456 N N . SER A 1 315 ? -0.480 -18.941 0.536 1.00 91.44 315 SER A N 1
ATOM 2457 C CA . SER A 1 315 ? -1.151 -19.946 -0.290 1.00 91.44 315 SER A CA 1
ATOM 2458 C C . SER A 1 315 ? -2.268 -19.332 -1.129 1.00 91.44 315 SER A C 1
ATOM 2460 O O . SER A 1 315 ? -2.858 -18.317 -0.754 1.00 91.44 315 SER A O 1
ATOM 2462 N N . LEU A 1 316 ? -2.552 -19.973 -2.264 1.00 92.31 316 LEU A N 1
ATOM 2463 C CA . LEU A 1 316 ? -3.644 -19.638 -3.177 1.00 92.31 316 LEU A CA 1
ATOM 2464 C C . LEU A 1 316 ? -4.734 -20.712 -3.075 1.00 92.31 316 LEU A C 1
ATOM 2466 O O . LEU A 1 316 ? -4.433 -21.906 -3.027 1.00 92.31 316 LEU A O 1
ATOM 2470 N N . HIS A 1 317 ? -5.995 -20.293 -3.037 1.00 92.50 317 HIS A N 1
ATOM 2471 C CA . HIS A 1 317 ? -7.151 -21.165 -2.846 1.00 92.50 317 HIS A CA 1
ATOM 2472 C C . HIS A 1 317 ? -8.230 -20.865 -3.886 1.00 92.50 317 HIS A C 1
ATOM 2474 O O . HIS A 1 317 ? -8.517 -19.709 -4.165 1.00 92.50 317 HIS A O 1
ATOM 2480 N N . SER A 1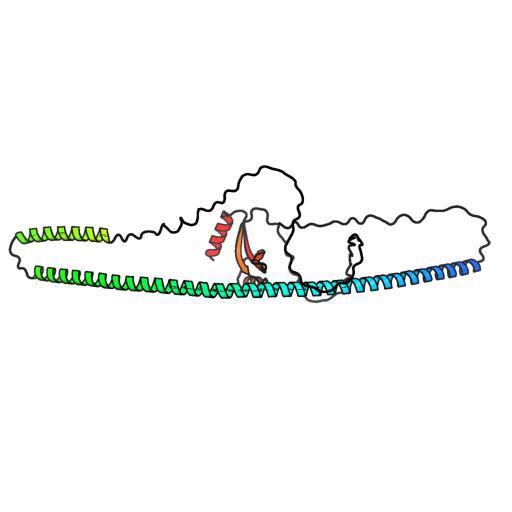 318 ? -8.880 -21.898 -4.420 1.00 91.75 318 SER A N 1
ATOM 2481 C CA . SER A 1 318 ? -9.964 -21.739 -5.403 1.00 91.75 318 SER A CA 1
ATOM 2482 C C . SER A 1 318 ? -11.282 -21.241 -4.804 1.00 91.75 318 SER A C 1
ATOM 2484 O O . SER A 1 318 ? -12.169 -20.821 -5.534 1.00 91.75 318 SER A O 1
ATOM 2486 N N . ASN A 1 319 ? -11.452 -21.314 -3.481 1.00 93.12 319 ASN A N 1
ATOM 2487 C CA . ASN A 1 319 ? -12.649 -20.835 -2.798 1.00 93.12 319 ASN A CA 1
ATOM 2488 C C . ASN A 1 319 ? -12.339 -20.312 -1.388 1.00 93.12 319 ASN A C 1
ATOM 2490 O O . ASN A 1 319 ? -11.361 -20.708 -0.744 1.00 93.12 319 ASN A O 1
ATOM 2494 N N . TYR A 1 320 ? -13.227 -19.449 -0.894 1.00 93.38 320 TYR A N 1
ATOM 2495 C CA . TYR A 1 320 ? -13.116 -18.807 0.415 1.00 93.38 320 TYR A CA 1
ATOM 2496 C C . TYR A 1 320 ? -13.099 -19.805 1.584 1.00 93.38 320 TYR A C 1
ATOM 2498 O O . TYR A 1 320 ? -12.343 -19.631 2.540 1.00 93.38 320 TYR A O 1
ATOM 2506 N N . ALA A 1 321 ? -13.891 -20.882 1.510 1.00 95.06 321 ALA A N 1
ATOM 2507 C CA . ALA A 1 321 ? -13.955 -21.894 2.567 1.00 95.06 321 ALA A CA 1
ATOM 2508 C C . ALA A 1 321 ? -12.592 -22.573 2.794 1.00 95.06 321 ALA A C 1
ATOM 2510 O O . ALA A 1 321 ? -12.168 -22.751 3.938 1.00 95.06 321 ALA A O 1
ATOM 2511 N N . SER A 1 322 ? -11.871 -22.874 1.710 1.00 93.44 322 SER A N 1
ATOM 2512 C CA . SER A 1 322 ? -10.530 -23.466 1.752 1.00 93.44 322 SER A CA 1
ATOM 2513 C C . SER A 1 322 ? -9.497 -22.493 2.321 1.00 93.44 322 SER A C 1
ATOM 2515 O O . SER A 1 322 ? -8.683 -22.889 3.156 1.00 93.44 322 SER A O 1
ATOM 2517 N N . ALA A 1 323 ? -9.563 -21.214 1.933 1.00 94.00 323 ALA A N 1
ATOM 2518 C CA . ALA A 1 323 ? -8.700 -20.170 2.488 1.00 94.00 323 ALA A CA 1
ATOM 2519 C C . ALA A 1 323 ? -8.928 -19.991 3.998 1.00 94.00 323 ALA A C 1
ATOM 2521 O O . ALA A 1 323 ? -7.978 -19.968 4.780 1.00 94.00 323 ALA A O 1
ATOM 2522 N N . LYS A 1 324 ? -10.194 -19.955 4.434 1.00 95.06 324 LYS A N 1
ATOM 2523 C CA . LYS A 1 324 ? -10.569 -19.816 5.848 1.00 95.06 324 LYS A CA 1
ATOM 2524 C C . LYS A 1 324 ? -10.138 -21.017 6.692 1.00 95.06 324 LYS A C 1
ATOM 2526 O O . LYS A 1 324 ? -9.675 -20.841 7.818 1.00 95.06 324 LYS A O 1
ATOM 2531 N N . LEU A 1 325 ? -10.266 -22.235 6.161 1.00 95.06 325 LEU A N 1
ATOM 2532 C CA . LEU A 1 325 ? -9.770 -23.441 6.827 1.00 95.06 325 LEU A CA 1
ATOM 2533 C C . LEU A 1 325 ? -8.248 -23.375 6.995 1.00 95.06 325 LEU A C 1
ATOM 2535 O O . LEU A 1 325 ? -7.744 -23.656 8.083 1.00 95.06 325 LEU A O 1
ATOM 2539 N N . LYS A 1 326 ? -7.520 -22.939 5.958 1.00 93.25 326 LYS A N 1
ATOM 2540 C CA . LYS A 1 326 ? -6.062 -22.790 6.019 1.00 93.25 326 LYS A CA 1
ATOM 2541 C C . LYS A 1 326 ? -5.625 -21.723 7.024 1.00 93.25 326 LYS A C 1
ATOM 2543 O O . LYS A 1 326 ? -4.697 -21.982 7.783 1.00 93.25 326 LYS A O 1
ATOM 2548 N N . LEU A 1 327 ? -6.326 -20.590 7.086 1.00 93.25 327 LEU A N 1
ATOM 2549 C CA . LEU A 1 327 ? -6.102 -19.547 8.092 1.00 93.25 327 LEU A CA 1
ATOM 2550 C C . LEU A 1 327 ? -6.268 -20.094 9.521 1.00 93.25 327 LEU A C 1
ATOM 2552 O O . LEU A 1 327 ? -5.456 -19.800 10.390 1.00 93.25 327 LEU A O 1
ATOM 2556 N N . ARG A 1 328 ? -7.275 -20.944 9.771 1.00 94.88 328 ARG A N 1
ATOM 2557 C CA . ARG A 1 328 ? -7.461 -21.567 11.093 1.00 94.88 328 ARG A CA 1
ATOM 2558 C C . ARG A 1 328 ? -6.293 -22.478 11.475 1.00 94.88 328 ARG A C 1
ATOM 2560 O O . ARG A 1 328 ? -5.844 -22.417 12.611 1.00 94.88 328 ARG A O 1
ATOM 2567 N N . ILE A 1 329 ? -5.804 -23.293 10.537 1.00 92.31 329 ILE A N 1
ATOM 2568 C CA . ILE A 1 329 ? -4.629 -24.154 10.760 1.00 92.31 329 ILE A CA 1
ATOM 2569 C C . ILE A 1 329 ? -3.384 -23.300 11.022 1.00 92.31 329 ILE A C 1
ATOM 2571 O O . ILE A 1 329 ? -2.578 -23.645 11.876 1.00 92.31 329 ILE A O 1
ATOM 2575 N N . PHE A 1 330 ? -3.242 -22.175 10.318 1.00 88.50 330 PHE A N 1
ATOM 2576 C CA . PHE A 1 330 ? -2.119 -21.258 10.506 1.00 88.50 330 PHE A CA 1
ATOM 2577 C C . PHE A 1 330 ? -2.069 -20.672 11.924 1.00 88.50 330 PHE A C 1
ATOM 2579 O O . PHE A 1 330 ? -0.988 -20.531 12.467 1.00 88.50 330 PHE A O 1
ATOM 2586 N N . HIS A 1 331 ? -3.216 -20.396 12.551 1.00 86.75 331 HIS A N 1
ATOM 2587 C CA . HIS A 1 331 ? -3.267 -19.903 13.935 1.00 86.75 331 HIS A CA 1
ATOM 2588 C C . HIS A 1 331 ? -3.005 -20.966 15.015 1.00 86.75 331 HIS A C 1
ATOM 2590 O O . HIS A 1 331 ? -2.855 -20.606 16.180 1.00 86.75 331 HIS A O 1
ATOM 2596 N N . GLN A 1 332 ? -3.020 -22.257 14.671 1.00 90.62 332 GLN A N 1
ATOM 2597 C CA . GLN A 1 332 ? -2.811 -23.348 15.633 1.00 90.62 332 GLN A CA 1
ATOM 2598 C C . GLN A 1 332 ? -1.344 -23.780 15.757 1.00 90.62 332 GLN A C 1
ATOM 2600 O O . GLN A 1 332 ? -1.025 -24.526 16.681 1.00 90.62 332 GLN A O 1
ATOM 2605 N N . ASN A 1 333 ? -0.486 -23.323 14.844 1.00 77.12 333 ASN A N 1
ATOM 2606 C CA . ASN A 1 333 ? 0.950 -23.601 14.817 1.00 77.12 333 ASN A CA 1
ATOM 2607 C C . ASN A 1 333 ? 1.742 -22.351 15.193 1.00 77.12 333 ASN A C 1
ATOM 2609 O O . ASN A 1 333 ? 2.818 -22.522 15.805 1.00 77.12 333 ASN A O 1
#

Radius of gyration: 47.46 Å; chains: 1; bounding box: 95×70×161 Å

Organism: NCBI:txid61644

Sequence (333 aa):
MPFHFYESIEVEAAMSAFFDDNTIEPNAPVNTPESNILNQLNELSARLARLTVVVEQHRIALQTAELNLATRIADIDDEQRRSLNQLTKKQETNEAHFKRSRIILISVFAVLALVISAALATFYIQLTRAQQHFNDDIAELRDMSNTLQHQPPDNVIQNQVIQERLQQLSEAVATLSSSSSVNVATPAHLESALESKAVAIPPAAPEVVSELQVGTVGQLRVDSAQPVNPPVAHSSSTAVASTAAHTSSHSTNPSINPASTKQIPVNDQLYSLQIIGFFSFEELLAYTQRIRLPEKVYFQTETYHGRPWFVLIHSLHSNYASAKLKLRIFHQN

pLDDT: mean 75.56, std 22.24, range [29.02, 98.31]

Foldseek 3Di:
DDDDDDDDDDPDDDDDDDDDDDDDDDDDDPDDVVVVVVVVVVVVVVVVVVVVVVVVVVVVVVVVVVVVVVVVVVVVVVVVVVVVVVVVVVVVVVVVVVVVVVVVVVVVVVVVVVVVVVVVVVVVVVVVVVVVVVVVVVVVVVVVVVVVVPDDDDDPVVVVVVVVVVVVVVVVVVVVVVVVPPPPVPCPPPPPPPPDDPDDDDDDDDDDDDDDDDDDDDDDDDDDDDDDDDDDDDDDDDDDDDDDDDDDDDDPDPPPPPDPPDDDPDPDAKDWDWDDKDLDPVVVVVVPVVDPAPPDKDWDWDADPNGTMIIITRDIDRDPVVVVVVVVVVVVD